Protein AF-A0A4Q4TTZ9-F1 (afdb_monomer_lite)

Foldseek 3Di:
DQCLVQAQPVLLVLLLVPDQLQQSQLLVVLLVVLSCCQPPNDPVSLCVLCVLQVNNVPDHSSVVSNLLNVLSNQVVVDDPPCPCGSSNVLSCQLQVHDPPDDDPDDPSNYPHNVSSVSSNSVCNNPPNVVCVVVVVVVCQCVVFPDDPPDGDDVVVVDDPVNVCVVVVPVNPPPDDPDDDDDDSNPRD

Sequence (188 aa):
MVLTVYIPKELADSGLQGMPKNCSKDFSAIIEYVGDVFLHGSRKQKVDLKRLFGLQGVRHGDDTAAAISAPIWAWQSIQLYSGNSTFYQMSDAIEGVSPNTTVAEFSKHGVGLKEALPNYAKWCTTSYLPSYAQYYQRQCELFFPRQGPYTYASYRGKTAAALNAHIKGWHLYDTKRLMWVNGEFDPW

Structure (mmCIF, N/CA/C/O backbone):
data_AF-A0A4Q4TTZ9-F1
#
_entry.id   AF-A0A4Q4TTZ9-F1
#
loop_
_atom_site.group_PDB
_atom_site.id
_atom_site.type_symbol
_atom_site.label_atom_id
_atom_site.label_alt_id
_atom_site.label_comp_id
_atom_site.label_asym_id
_atom_site.label_entity_id
_atom_site.label_seq_id
_atom_site.pdbx_PDB_ins_code
_atom_site.Cartn_x
_atom_site.Cartn_y
_atom_site.Cartn_z
_atom_site.occupancy
_atom_site.B_iso_or_equiv
_atom_site.auth_seq_id
_atom_site.auth_comp_id
_atom_site.auth_asym_id
_atom_site.auth_atom_id
_atom_site.pdbx_PDB_model_num
ATOM 1 N N . MET A 1 1 ? -5.108 -12.000 15.151 1.00 38.47 1 MET A N 1
ATOM 2 C CA . MET A 1 1 ? -4.262 -12.984 14.424 1.00 38.47 1 MET A CA 1
ATOM 3 C C . MET A 1 1 ? -4.261 -12.760 12.903 1.00 38.47 1 MET A C 1
ATOM 5 O O . MET A 1 1 ? -3.810 -13.625 12.168 1.00 38.47 1 MET A O 1
ATOM 9 N N . VAL A 1 2 ? -4.757 -11.611 12.421 1.00 41.72 2 VAL A N 1
ATOM 10 C CA . VAL A 1 2 ? -4.962 -11.345 10.986 1.00 41.72 2 VAL A CA 1
ATOM 11 C C . VAL A 1 2 ? -3.803 -10.541 10.379 1.00 41.72 2 VAL A C 1
ATOM 13 O O . VAL A 1 2 ? -3.385 -10.829 9.263 1.00 41.72 2 VAL A O 1
ATOM 16 N N . LEU A 1 3 ? -3.212 -9.614 11.148 1.00 43.09 3 LEU A N 1
ATOM 17 C CA . LEU A 1 3 ? -2.010 -8.867 10.749 1.00 43.09 3 LEU A CA 1
ATOM 18 C C . LEU A 1 3 ? -0.812 -9.779 10.429 1.00 43.09 3 LEU A C 1
ATOM 20 O O . LEU A 1 3 ? -0.110 -9.534 9.457 1.00 43.09 3 LEU A O 1
ATOM 24 N N . THR A 1 4 ? -0.636 -10.870 11.179 1.00 44.44 4 THR A N 1
ATOM 25 C CA . THR A 1 4 ? 0.495 -11.809 11.054 1.00 44.44 4 THR A CA 1
ATOM 26 C C . THR A 1 4 ? 0.543 -12.611 9.755 1.00 44.44 4 THR A C 1
ATOM 28 O O . THR A 1 4 ? 1.559 -13.243 9.498 1.00 44.44 4 THR A O 1
ATOM 31 N N . VAL A 1 5 ? -0.529 -12.640 8.954 1.00 49.53 5 VAL A N 1
ATOM 32 C CA . VAL A 1 5 ? -0.539 -13.409 7.693 1.00 49.53 5 VAL A CA 1
ATOM 33 C C . VAL A 1 5 ? 0.049 -12.600 6.529 1.00 49.53 5 VAL A C 1
ATOM 35 O O . VAL A 1 5 ? 0.507 -13.191 5.559 1.00 49.53 5 VAL A O 1
ATOM 38 N N . TYR A 1 6 ? 0.061 -11.263 6.621 1.00 51.78 6 TYR A N 1
ATOM 39 C CA . TYR A 1 6 ? 0.386 -10.389 5.483 1.00 51.78 6 TYR A CA 1
ATOM 40 C C . TYR A 1 6 ? 1.418 -9.295 5.788 1.00 51.78 6 TYR A C 1
ATOM 42 O O . TYR A 1 6 ? 1.951 -8.698 4.858 1.00 51.78 6 TYR A O 1
ATOM 50 N N . ILE A 1 7 ? 1.703 -9.013 7.064 1.00 56.44 7 ILE A N 1
ATOM 51 C CA . ILE A 1 7 ? 2.750 -8.076 7.488 1.00 56.44 7 ILE A CA 1
ATOM 52 C C . ILE A 1 7 ? 3.489 -8.696 8.682 1.00 56.44 7 ILE A C 1
ATOM 54 O O . ILE A 1 7 ? 2.821 -9.206 9.591 1.00 56.44 7 ILE A O 1
ATOM 58 N N . PRO A 1 8 ? 4.834 -8.633 8.748 1.00 56.31 8 PRO A N 1
ATOM 59 C CA . PRO A 1 8 ? 5.559 -9.041 9.944 1.00 56.31 8 PRO A CA 1
ATOM 60 C C . PRO A 1 8 ? 5.020 -8.277 11.155 1.00 56.31 8 PRO A C 1
ATOM 62 O O . PRO A 1 8 ? 4.951 -7.044 11.145 1.00 56.31 8 PRO A O 1
ATOM 65 N N . LYS A 1 9 ? 4.610 -9.012 12.193 1.00 56.31 9 LYS A N 1
ATOM 66 C CA . LYS A 1 9 ? 3.907 -8.465 13.365 1.00 56.31 9 LYS A CA 1
ATOM 67 C C . LYS A 1 9 ? 4.622 -7.245 13.955 1.00 56.31 9 LYS A C 1
ATOM 69 O O . LYS A 1 9 ? 3.996 -6.235 14.230 1.00 56.31 9 LYS A O 1
ATOM 74 N N . GLU A 1 10 ? 5.942 -7.316 14.056 1.00 49.81 10 GLU A N 1
ATOM 75 C CA . GLU A 1 10 ? 6.793 -6.286 14.662 1.00 49.81 10 GLU A CA 1
ATOM 76 C C . GLU A 1 10 ? 6.907 -5.006 13.813 1.00 49.81 10 GLU A C 1
ATOM 78 O O . GLU A 1 10 ? 6.941 -3.891 14.346 1.00 49.81 10 GLU A O 1
ATOM 83 N N . LEU A 1 11 ? 6.908 -5.142 12.482 1.00 54.16 11 LEU A N 1
ATOM 84 C CA . LEU A 1 11 ? 6.901 -4.011 11.545 1.00 54.16 11 LEU A CA 1
ATOM 85 C C . LEU A 1 11 ? 5.532 -3.333 11.480 1.00 54.16 11 LEU A C 1
ATOM 87 O O . LEU A 1 11 ? 5.462 -2.104 11.390 1.00 54.16 11 LEU A O 1
ATOM 91 N N . ALA A 1 12 ? 4.454 -4.113 11.577 1.00 65.69 12 ALA A N 1
ATOM 92 C CA . ALA A 1 12 ? 3.116 -3.565 11.735 1.00 65.69 12 ALA A CA 1
ATOM 93 C C . ALA A 1 12 ? 2.954 -2.852 13.085 1.00 65.69 12 ALA A C 1
ATOM 95 O O . ALA A 1 12 ? 2.421 -1.746 13.123 1.00 65.69 12 ALA A O 1
ATOM 96 N N . ASP A 1 13 ? 3.469 -3.430 14.173 1.00 70.06 13 ASP A N 1
ATOM 97 C CA . ASP A 1 13 ? 3.387 -2.857 15.518 1.00 70.06 13 ASP A CA 1
ATOM 98 C C . ASP A 1 13 ? 4.135 -1.517 15.604 1.00 70.06 13 ASP A C 1
ATOM 100 O O . ASP A 1 13 ? 3.621 -0.561 16.186 1.00 70.06 13 ASP A O 1
ATOM 104 N N . SER A 1 14 ? 5.304 -1.405 14.967 1.00 70.44 14 SER A N 1
ATOM 105 C CA . SER A 1 14 ? 6.072 -0.151 14.900 1.00 70.44 14 SER A CA 1
ATOM 106 C C . SER A 1 14 ? 5.329 0.938 14.119 1.00 70.44 14 SER A C 1
ATOM 108 O O . SER A 1 14 ? 5.218 2.076 14.581 1.00 70.44 14 SER A O 1
ATOM 110 N N . GLY A 1 15 ? 4.748 0.578 12.969 1.00 76.94 15 GLY A N 1
ATOM 111 C CA . GLY A 1 15 ? 3.907 1.484 12.190 1.00 76.94 15 GLY A CA 1
ATOM 112 C C . GLY A 1 15 ? 2.683 1.946 12.982 1.00 76.94 15 GLY A C 1
ATOM 113 O O . GLY A 1 15 ? 2.453 3.142 13.108 1.00 76.94 15 GLY A O 1
ATOM 114 N N . LEU A 1 16 ? 1.949 1.022 13.606 1.00 82.06 16 LEU A N 1
ATOM 115 C CA . LEU A 1 16 ? 0.773 1.326 14.427 1.00 82.06 16 LEU A CA 1
ATOM 116 C C . LEU A 1 16 ? 1.105 2.208 15.640 1.00 82.06 16 LEU A C 1
ATOM 118 O O . LEU A 1 16 ? 0.297 3.052 16.023 1.00 82.06 16 LEU A O 1
ATOM 122 N N . GLN A 1 17 ? 2.284 2.050 16.247 1.00 81.50 17 GLN A N 1
ATOM 123 C CA . GLN A 1 17 ? 2.736 2.910 17.346 1.00 81.50 17 GLN A CA 1
ATOM 124 C C . GLN A 1 17 ? 3.056 4.337 16.891 1.00 81.50 17 GLN A C 1
ATOM 126 O O . GLN A 1 17 ? 2.827 5.273 17.657 1.00 81.50 17 GLN A O 1
ATOM 131 N N . GLY A 1 18 ? 3.553 4.505 15.662 1.00 79.50 18 GLY A N 1
ATOM 132 C CA . GLY A 1 18 ? 3.832 5.813 15.064 1.00 79.50 18 GLY A CA 1
ATOM 133 C C . GLY A 1 18 ? 2.585 6.582 14.611 1.00 79.50 18 GLY A C 1
ATOM 134 O O . GLY A 1 18 ? 2.668 7.782 14.348 1.00 79.50 18 GLY A O 1
ATOM 135 N N . MET A 1 19 ? 1.429 5.918 14.520 1.00 85.12 19 MET A N 1
ATOM 136 C CA . MET A 1 19 ? 0.160 6.533 14.123 1.00 85.12 19 MET A CA 1
ATOM 137 C C . MET A 1 19 ? -0.518 7.252 15.301 1.00 85.12 19 MET A C 1
ATOM 139 O O . MET A 1 19 ? -0.426 6.804 16.451 1.00 85.12 19 MET A O 1
ATOM 143 N N . PRO A 1 20 ? -1.306 8.312 15.031 1.00 87.62 20 PRO A N 1
ATOM 144 C CA . PRO A 1 20 ? -2.287 8.812 15.989 1.00 87.62 20 PRO A CA 1
ATOM 145 C C . PRO A 1 20 ? -3.171 7.678 16.542 1.00 87.62 20 PRO A C 1
ATOM 147 O O . PRO A 1 20 ? -3.489 6.713 15.839 1.00 87.62 20 PRO A O 1
ATOM 150 N N . LYS A 1 21 ? -3.560 7.756 17.822 1.00 86.44 21 LYS A N 1
ATOM 151 C CA . LYS A 1 21 ? -4.266 6.650 18.507 1.00 86.44 21 LYS A CA 1
ATOM 152 C C . LYS A 1 21 ? -5.643 6.339 17.925 1.00 86.44 21 LYS A C 1
ATOM 154 O O . LYS A 1 21 ? -6.046 5.181 17.911 1.00 86.44 21 LYS A O 1
ATOM 159 N N . ASN A 1 22 ? -6.341 7.362 17.451 1.00 87.81 22 ASN A N 1
ATOM 160 C CA . ASN A 1 22 ? -7.604 7.218 16.738 1.00 87.81 22 ASN A CA 1
ATOM 161 C C . ASN A 1 22 ? -7.402 6.447 15.427 1.00 87.81 22 ASN A C 1
ATOM 163 O O . ASN A 1 22 ? -8.017 5.401 15.226 1.00 87.81 22 ASN A O 1
ATOM 167 N N . CYS A 1 23 ? -6.402 6.856 14.647 1.00 90.12 23 CYS A N 1
ATOM 168 C CA . CYS A 1 23 ? -6.150 6.249 13.353 1.00 90.12 23 CYS A CA 1
ATOM 169 C C . CYS A 1 23 ? -5.585 4.825 13.446 1.00 90.12 23 CYS A C 1
ATOM 171 O O . CYS A 1 23 ? -6.035 3.943 12.721 1.00 90.12 23 CYS A O 1
ATOM 173 N N . SER A 1 24 ? -4.640 4.550 14.352 1.00 89.38 24 SER A N 1
ATOM 174 C CA . SER A 1 24 ? -4.118 3.180 14.544 1.00 89.38 24 SER A CA 1
ATOM 175 C C . SER A 1 24 ? -5.220 2.191 14.909 1.00 89.38 24 SER A C 1
ATOM 177 O O . SER A 1 24 ? -5.184 1.040 14.467 1.00 89.38 24 SER A O 1
ATOM 179 N N . LYS A 1 25 ? -6.216 2.630 15.684 1.00 89.62 25 LYS A N 1
ATOM 180 C CA . LYS A 1 25 ? -7.366 1.805 16.049 1.00 89.62 25 LYS A CA 1
ATOM 181 C C . LYS A 1 25 ? -8.243 1.486 14.837 1.00 89.62 25 LYS A C 1
ATOM 183 O O . LYS A 1 25 ? -8.564 0.318 14.622 1.00 89.62 25 LYS A O 1
ATOM 188 N N . ASP A 1 26 ? -8.589 2.490 14.036 1.00 92.44 26 ASP A N 1
ATOM 189 C CA . ASP A 1 26 ? -9.416 2.298 12.841 1.00 92.44 26 ASP A CA 1
ATOM 190 C C . ASP A 1 26 ? -8.683 1.527 11.741 1.00 92.44 26 ASP A C 1
ATOM 192 O O . ASP A 1 26 ? -9.260 0.630 11.126 1.00 92.44 26 ASP A O 1
ATOM 196 N N . PHE A 1 27 ? -7.391 1.795 11.540 1.00 91.88 27 PHE A N 1
ATOM 197 C CA . PHE A 1 27 ? -6.566 1.048 10.597 1.00 91.88 27 PHE A CA 1
ATOM 198 C C . PHE A 1 27 ? -6.461 -0.428 10.988 1.00 91.88 27 PHE A C 1
ATOM 200 O O . PHE A 1 27 ? -6.670 -1.300 10.148 1.00 91.88 27 PHE A O 1
ATOM 207 N N . SER A 1 28 ? -6.225 -0.727 12.269 1.00 89.25 28 SER A N 1
ATOM 208 C CA . SER A 1 28 ? -6.215 -2.113 12.756 1.00 89.25 28 SER A CA 1
ATOM 209 C C . SER A 1 28 ? -7.552 -2.808 12.487 1.00 89.25 28 SER A C 1
ATOM 211 O O . SER A 1 28 ? -7.563 -3.919 11.962 1.00 89.25 28 SER A O 1
ATOM 213 N N . ALA A 1 29 ? -8.677 -2.134 12.751 1.00 91.56 29 ALA A N 1
ATOM 214 C CA . ALA A 1 29 ? -10.008 -2.675 12.477 1.00 91.56 29 ALA A CA 1
ATOM 215 C C . ALA A 1 29 ? -10.245 -2.934 10.977 1.00 91.56 29 ALA A C 1
ATOM 217 O O . ALA A 1 29 ? -10.858 -3.939 10.614 1.00 91.56 29 ALA A O 1
ATOM 218 N N . ILE A 1 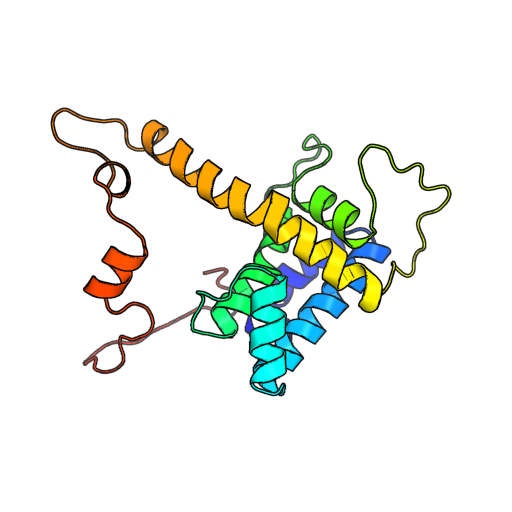30 ? -9.741 -2.061 10.094 1.00 93.44 30 ILE A N 1
ATOM 219 C CA . ILE A 1 30 ? -9.784 -2.266 8.639 1.00 93.44 30 ILE A CA 1
ATOM 220 C C . ILE A 1 30 ? -9.001 -3.523 8.252 1.00 93.44 30 ILE A C 1
ATOM 222 O O . ILE A 1 30 ? -9.534 -4.366 7.531 1.00 93.44 30 ILE A O 1
ATOM 226 N N . ILE A 1 31 ? -7.757 -3.668 8.715 1.00 90.44 31 ILE A N 1
ATOM 227 C CA . ILE A 1 31 ? -6.910 -4.814 8.351 1.00 90.44 31 ILE A CA 1
ATOM 228 C C . ILE A 1 31 ? -7.488 -6.126 8.893 1.00 90.44 31 ILE A C 1
ATOM 230 O O . ILE A 1 31 ? -7.503 -7.134 8.181 1.00 90.44 31 ILE A O 1
ATOM 234 N N . GLU A 1 32 ? -8.029 -6.114 10.112 1.00 88.94 32 GLU A N 1
ATOM 235 C CA . GLU A 1 32 ? -8.741 -7.261 10.678 1.00 88.94 32 GLU A CA 1
ATOM 236 C C . GLU A 1 32 ? -9.959 -7.649 9.834 1.00 88.94 32 GLU A C 1
ATOM 238 O O . GLU A 1 32 ? -10.106 -8.821 9.485 1.00 88.94 32 GLU A O 1
ATOM 243 N N . TYR A 1 33 ? -10.782 -6.676 9.432 1.00 92.69 33 TYR A N 1
ATOM 244 C CA . TYR A 1 33 ? -11.931 -6.915 8.558 1.00 92.69 33 TYR A CA 1
ATOM 245 C C . TYR A 1 33 ? -11.518 -7.478 7.191 1.00 92.69 33 TYR A C 1
ATOM 247 O O . TYR A 1 33 ? -12.112 -8.440 6.703 1.00 92.69 33 TYR A O 1
ATOM 255 N N . VAL A 1 34 ? -10.485 -6.904 6.569 1.00 91.75 34 VAL A N 1
ATOM 256 C CA . VAL A 1 34 ? -9.979 -7.338 5.259 1.00 91.75 34 VAL A CA 1
ATOM 257 C C . VAL A 1 34 ? -9.533 -8.793 5.307 1.00 91.75 34 VAL A C 1
ATOM 259 O O . VAL A 1 34 ? -9.926 -9.589 4.450 1.00 91.75 34 VAL A O 1
ATOM 262 N N . GLY A 1 35 ? -8.735 -9.165 6.307 1.00 88.00 35 GLY A N 1
ATOM 263 C CA . GLY A 1 35 ? -8.270 -10.539 6.399 1.00 88.00 35 GLY A CA 1
ATOM 264 C C . GLY A 1 35 ? -9.364 -11.521 6.820 1.00 88.00 35 GLY A C 1
ATOM 265 O O . GLY A 1 35 ? -9.392 -12.617 6.268 1.00 88.00 35 GLY A O 1
ATOM 266 N N . ASP A 1 36 ? -10.321 -11.139 7.674 1.00 90.06 36 ASP A N 1
ATOM 267 C CA . ASP A 1 36 ? -11.500 -11.973 7.962 1.00 90.06 36 ASP A CA 1
ATOM 268 C C . ASP A 1 36 ? -12.319 -12.254 6.689 1.00 90.06 36 ASP A C 1
ATOM 270 O O . ASP A 1 36 ? -12.641 -13.405 6.379 1.00 90.06 36 ASP A O 1
ATOM 274 N N . VAL A 1 37 ? -12.550 -11.233 5.854 1.00 93.25 37 VAL A N 1
ATOM 275 C CA . VAL A 1 37 ? -13.228 -11.401 4.559 1.00 93.25 37 VAL A CA 1
ATOM 276 C C . VAL A 1 37 ? -12.467 -12.361 3.642 1.00 93.25 37 VAL A C 1
ATOM 278 O O . VAL A 1 37 ? -13.096 -13.179 2.965 1.00 93.25 37 VAL A O 1
ATOM 281 N N . PHE A 1 38 ? -11.133 -12.304 3.593 1.00 89.06 38 PHE A N 1
ATOM 282 C CA . PHE A 1 38 ? -10.358 -13.189 2.720 1.00 89.06 38 PHE A CA 1
ATOM 283 C C . PHE A 1 38 ? -10.186 -14.612 3.264 1.00 89.06 38 PHE A C 1
ATOM 285 O O . PHE A 1 38 ? -10.187 -15.547 2.453 1.00 89.06 38 PHE A O 1
ATOM 292 N N . LEU A 1 39 ? -10.129 -14.794 4.585 1.00 87.50 39 LEU A N 1
ATOM 293 C CA . LEU A 1 39 ? -10.011 -16.101 5.238 1.00 87.50 39 LEU A CA 1
ATOM 294 C C . LEU A 1 39 ? -11.360 -16.826 5.347 1.00 87.50 39 LEU A C 1
ATOM 296 O O . LEU A 1 39 ? -11.450 -18.008 5.017 1.00 87.50 39 LEU A O 1
ATOM 300 N N . HIS A 1 40 ? -12.417 -16.119 5.747 1.00 90.44 40 HIS A N 1
ATOM 301 C CA . HIS A 1 40 ? -13.697 -16.714 6.152 1.00 90.44 40 HIS A CA 1
ATOM 302 C C . HIS A 1 40 ? -14.906 -16.186 5.368 1.00 90.44 40 HIS A C 1
ATOM 304 O O . HIS A 1 40 ? -15.952 -16.833 5.332 1.00 90.44 40 HIS A O 1
ATOM 310 N N . GLY A 1 41 ? -14.774 -15.043 4.692 1.00 91.38 41 GLY A N 1
ATOM 311 C CA . GLY A 1 41 ? -15.867 -14.424 3.948 1.00 91.38 41 GLY A CA 1
ATOM 312 C C . GLY A 1 41 ? -16.346 -15.211 2.721 1.00 91.38 41 GLY A C 1
ATOM 313 O O . GLY A 1 41 ? -15.628 -15.995 2.092 1.00 91.38 41 GLY A O 1
ATOM 314 N N . SER A 1 42 ? -17.586 -14.940 2.322 1.00 96.31 42 SER A N 1
ATOM 315 C CA . SER A 1 42 ? -18.193 -15.454 1.093 1.00 96.31 42 SER A CA 1
ATOM 316 C C . SER A 1 42 ? -17.513 -14.908 -0.169 1.00 96.31 42 SER A C 1
ATOM 318 O O . SER A 1 42 ? -16.894 -13.841 -0.176 1.00 96.31 42 SER A O 1
ATOM 320 N N . ARG A 1 43 ? -17.705 -15.593 -1.305 1.00 94.38 43 ARG A N 1
ATOM 321 C CA . ARG A 1 43 ? -17.212 -15.125 -2.615 1.00 94.38 43 ARG A CA 1
ATOM 322 C C . ARG A 1 43 ? -17.705 -13.714 -2.953 1.00 94.38 43 ARG A C 1
ATOM 324 O O . ARG A 1 43 ? -16.947 -12.933 -3.521 1.00 94.38 43 ARG A O 1
ATOM 331 N N . LYS A 1 44 ? -18.949 -13.386 -2.586 1.00 96.31 44 LYS A N 1
ATOM 332 C CA . LYS A 1 44 ? -19.523 -12.051 -2.783 1.00 96.31 44 LYS A CA 1
ATOM 333 C C . LYS A 1 44 ? -18.782 -11.000 -1.955 1.00 96.31 44 LYS A C 1
ATOM 335 O O . LYS A 1 44 ? -18.358 -10.006 -2.528 1.00 96.31 44 LYS A O 1
ATOM 340 N N . GLN A 1 45 ? -18.543 -11.255 -0.667 1.00 95.75 45 GLN A N 1
ATOM 341 C CA . GLN A 1 45 ? -17.791 -10.333 0.197 1.00 95.75 45 GLN A CA 1
ATOM 342 C C . GLN A 1 45 ? -16.377 -10.076 -0.337 1.00 95.75 45 GLN A C 1
ATOM 344 O O . GLN A 1 45 ? -15.963 -8.925 -0.425 1.00 95.75 45 GLN A O 1
ATOM 349 N N . LYS A 1 46 ? -15.667 -11.119 -0.793 1.00 94.69 46 LYS A N 1
ATOM 350 C CA . LYS A 1 46 ? -14.330 -10.970 -1.398 1.00 94.69 46 LYS A CA 1
ATOM 351 C C . LYS A 1 46 ? -14.359 -10.102 -2.662 1.00 94.69 46 LYS A C 1
ATOM 353 O O . LYS A 1 46 ? -13.486 -9.260 -2.851 1.00 94.69 46 LYS A O 1
ATOM 358 N N . VAL A 1 47 ? -15.353 -10.295 -3.534 1.00 95.56 47 VAL A N 1
ATOM 359 C CA . VAL A 1 47 ? -15.517 -9.499 -4.766 1.00 95.56 47 VAL A CA 1
ATOM 360 C C . VAL A 1 47 ? -15.888 -8.050 -4.456 1.00 95.56 47 VAL A C 1
ATOM 362 O O . VAL A 1 47 ? -15.342 -7.139 -5.075 1.00 95.56 47 VAL A O 1
ATOM 365 N N . ASP A 1 48 ? -16.800 -7.832 -3.514 1.00 96.31 48 ASP A N 1
ATOM 366 C CA . ASP A 1 48 ? -17.248 -6.494 -3.131 1.00 96.31 48 ASP A CA 1
ATOM 367 C C . ASP A 1 48 ? -16.109 -5.710 -2.464 1.00 96.31 48 ASP A C 1
ATOM 369 O O . ASP A 1 48 ? -15.886 -4.553 -2.816 1.00 96.31 48 ASP A O 1
ATOM 373 N N . LEU A 1 49 ? -15.304 -6.360 -1.617 1.00 95.88 49 LEU A N 1
ATOM 374 C CA . LEU A 1 49 ? -14.109 -5.759 -1.025 1.00 95.88 49 LEU A CA 1
ATOM 375 C C . LEU A 1 49 ? -13.059 -5.401 -2.088 1.00 95.88 49 LEU A C 1
ATOM 377 O O . LEU A 1 49 ? -12.567 -4.276 -2.115 1.00 95.88 49 LEU A O 1
ATOM 381 N N . LYS A 1 50 ? -12.766 -6.309 -3.031 1.00 94.44 50 LYS A N 1
ATOM 382 C CA . LYS A 1 50 ? -11.874 -6.004 -4.167 1.00 94.44 50 LYS A CA 1
ATOM 383 C C . LYS A 1 50 ? -12.376 -4.820 -4.986 1.00 94.44 50 LYS A C 1
ATOM 385 O O . LYS A 1 50 ? -11.585 -3.989 -5.417 1.00 94.44 50 LYS A O 1
ATOM 390 N N . ARG A 1 51 ? -13.687 -4.728 -5.206 1.00 95.69 51 ARG A N 1
ATOM 391 C CA . ARG A 1 51 ? -14.303 -3.615 -5.936 1.00 95.69 51 ARG A CA 1
ATOM 392 C C . ARG A 1 51 ? -14.157 -2.296 -5.191 1.00 95.69 51 ARG A C 1
ATOM 394 O O . ARG A 1 51 ? -13.846 -1.300 -5.832 1.00 95.69 51 ARG A O 1
ATOM 401 N N . LEU A 1 52 ? -14.348 -2.310 -3.874 1.00 96.06 52 LEU A N 1
ATOM 402 C CA . LEU A 1 52 ? -14.229 -1.131 -3.022 1.00 96.06 52 LEU A CA 1
ATOM 403 C C . LEU A 1 52 ? -12.838 -0.485 -3.132 1.00 96.06 52 LEU A C 1
ATOM 405 O O . LEU A 1 52 ? -12.739 0.733 -3.213 1.00 96.06 52 LEU A O 1
ATOM 409 N N . PHE A 1 53 ? -11.785 -1.300 -3.228 1.00 95.31 53 PHE A N 1
ATOM 410 C CA . PHE A 1 53 ? -10.399 -0.840 -3.369 1.00 95.31 53 PHE A CA 1
ATOM 411 C C . PHE A 1 53 ? -9.894 -0.752 -4.821 1.00 95.31 53 PHE A C 1
ATOM 413 O O . PHE A 1 53 ? -8.719 -0.473 -5.037 1.00 95.31 53 PHE A O 1
ATOM 420 N N . GLY A 1 54 ? -10.739 -0.988 -5.832 1.00 92.50 54 GLY A N 1
ATOM 421 C CA . GLY A 1 54 ? -10.315 -0.955 -7.242 1.00 92.50 54 GLY A CA 1
ATOM 422 C C . GLY A 1 54 ? -9.340 -2.076 -7.642 1.00 92.50 54 GLY A C 1
ATOM 423 O O . GLY A 1 54 ? -8.578 -1.933 -8.594 1.00 92.50 54 GLY A O 1
ATOM 424 N N . LEU A 1 55 ? -9.356 -3.197 -6.917 1.00 91.06 55 LEU A N 1
ATOM 425 C CA . LEU A 1 55 ? -8.444 -4.338 -7.060 1.00 91.06 55 LEU A CA 1
ATOM 426 C C . LEU A 1 55 ? -9.134 -5.565 -7.684 1.00 91.06 55 LEU A C 1
ATOM 428 O O . LEU A 1 55 ? -8.749 -6.706 -7.435 1.00 91.06 55 LEU A O 1
ATOM 432 N N . GLN A 1 56 ? -10.165 -5.371 -8.514 1.00 90.25 56 GLN A N 1
ATOM 433 C CA . GLN A 1 56 ? -10.921 -6.477 -9.130 1.00 90.25 56 GLN A CA 1
ATOM 434 C C . GLN A 1 56 ? -10.053 -7.355 -10.044 1.00 90.25 56 GLN A C 1
ATOM 436 O O . GLN A 1 56 ? -10.347 -8.536 -10.214 1.00 90.25 56 GLN A O 1
ATOM 441 N N . GLY A 1 57 ? -9.004 -6.775 -10.636 1.00 83.81 57 GLY A N 1
ATOM 442 C CA . GLY A 1 57 ? -8.050 -7.485 -11.491 1.00 83.81 57 GLY A CA 1
ATOM 443 C C . GLY A 1 57 ? -7.042 -8.344 -10.724 1.00 83.81 57 GLY A C 1
ATOM 444 O O . GLY A 1 57 ? -6.375 -9.180 -11.330 1.00 83.81 57 GLY A O 1
ATOM 445 N N . VAL A 1 58 ? -6.932 -8.171 -9.403 1.00 83.62 58 VAL A N 1
ATOM 446 C CA . VAL A 1 58 ? -6.039 -8.975 -8.567 1.00 83.62 58 VAL A CA 1
ATOM 447 C C . VAL A 1 58 ? -6.681 -10.338 -8.356 1.00 83.62 58 VAL A C 1
ATOM 449 O O . VAL A 1 58 ? -7.799 -10.439 -7.846 1.00 83.62 58 VAL A O 1
ATOM 452 N N . ARG A 1 59 ? -5.999 -11.411 -8.760 1.00 79.88 59 ARG A N 1
ATOM 453 C CA . ARG A 1 59 ? -6.569 -12.763 -8.733 1.00 79.88 59 ARG A CA 1
ATOM 454 C C . ARG A 1 59 ? -6.649 -13.313 -7.313 1.00 79.88 59 ARG A C 1
ATOM 456 O O . ARG A 1 59 ? -7.727 -13.742 -6.892 1.00 79.88 59 ARG A O 1
ATOM 463 N N . HIS A 1 60 ? -5.552 -13.258 -6.567 1.00 80.31 60 HIS A N 1
ATOM 464 C CA . HIS A 1 60 ? -5.475 -13.837 -5.232 1.00 80.31 60 HIS A CA 1
ATOM 465 C C . HIS A 1 60 ? -5.910 -12.837 -4.147 1.00 80.31 60 HIS A C 1
ATOM 467 O O . HIS A 1 60 ? -6.063 -11.639 -4.404 1.00 80.31 60 HIS A O 1
ATOM 473 N N . GLY A 1 61 ? -6.345 -13.349 -2.996 1.00 80.25 61 GLY A N 1
ATOM 474 C CA . GLY A 1 61 ? -6.909 -12.529 -1.913 1.00 80.25 61 GLY A CA 1
ATOM 475 C C . GLY A 1 61 ? -5.830 -11.924 -1.020 1.00 80.25 61 GLY A C 1
ATOM 476 O O . GLY A 1 61 ? -5.940 -10.772 -0.625 1.00 80.25 61 GLY A O 1
ATOM 477 N N . ASP A 1 62 ? -4.773 -12.689 -0.795 1.00 79.75 62 ASP A N 1
ATOM 478 C CA . ASP A 1 62 ? -3.516 -12.301 -0.159 1.00 79.75 62 ASP A CA 1
ATOM 479 C C . ASP A 1 62 ? -2.840 -11.116 -0.861 1.00 79.75 62 ASP A C 1
ATOM 481 O O . ASP A 1 62 ? -2.5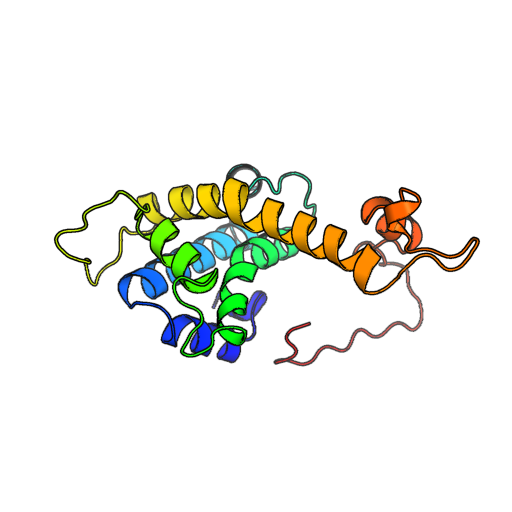47 -10.126 -0.203 1.00 79.75 62 ASP A O 1
ATOM 485 N N . ASP A 1 63 ? -2.727 -11.131 -2.194 1.00 81.12 63 ASP A N 1
ATOM 486 C CA . ASP A 1 63 ? -2.222 -9.989 -2.978 1.00 81.12 63 ASP A CA 1
ATOM 487 C C . ASP A 1 63 ? -3.063 -8.717 -2.736 1.00 81.12 63 ASP A C 1
ATOM 489 O O . ASP A 1 63 ? -2.559 -7.595 -2.699 1.00 81.12 63 ASP A O 1
ATOM 493 N N . THR A 1 64 ? -4.382 -8.886 -2.581 1.00 87.31 64 THR A N 1
ATOM 494 C CA . THR A 1 64 ? -5.292 -7.763 -2.313 1.00 87.31 64 THR A CA 1
ATOM 495 C C . THR A 1 64 ? -5.110 -7.256 -0.887 1.00 87.31 64 THR A C 1
ATOM 497 O O . THR A 1 64 ? -5.047 -6.049 -0.678 1.00 87.31 64 THR A O 1
ATOM 500 N N . ALA A 1 65 ? -5.013 -8.162 0.088 1.00 86.31 65 ALA A N 1
ATOM 501 C CA . ALA A 1 65 ? -4.777 -7.816 1.483 1.00 86.31 65 ALA A CA 1
ATOM 502 C C . ALA A 1 65 ? -3.439 -7.082 1.653 1.00 86.31 65 ALA A C 1
ATOM 504 O O . ALA A 1 65 ? -3.415 -6.028 2.282 1.00 86.31 65 ALA A O 1
ATOM 505 N N . ALA A 1 66 ? -2.375 -7.568 1.006 1.00 83.31 66 ALA A N 1
ATOM 506 C CA . ALA A 1 66 ? -1.060 -6.938 0.994 1.00 83.31 66 ALA A CA 1
ATOM 507 C C . ALA A 1 66 ? -1.097 -5.533 0.370 1.00 83.31 66 ALA A C 1
ATOM 509 O O . ALA A 1 66 ? -0.558 -4.586 0.939 1.00 83.31 66 ALA A O 1
ATOM 510 N N . ALA A 1 67 ? -1.784 -5.360 -0.765 1.00 86.06 67 ALA A N 1
ATOM 511 C CA . ALA A 1 67 ? -1.937 -4.049 -1.399 1.00 86.06 67 ALA A CA 1
ATOM 512 C C . ALA A 1 67 ? -2.721 -3.055 -0.523 1.00 86.06 67 ALA A C 1
ATOM 514 O O . ALA A 1 67 ? -2.379 -1.874 -0.476 1.00 86.06 67 ALA A O 1
ATOM 515 N N . ILE A 1 68 ? -3.756 -3.528 0.181 1.00 90.62 68 ILE A N 1
ATOM 516 C CA . ILE A 1 68 ? -4.533 -2.713 1.122 1.00 90.62 68 ILE A CA 1
ATOM 517 C C . ILE A 1 68 ? -3.695 -2.361 2.350 1.00 90.62 68 ILE A C 1
ATOM 519 O O . ILE A 1 68 ? -3.836 -1.270 2.876 1.00 90.62 68 ILE A O 1
ATOM 523 N N . SER A 1 69 ? -2.806 -3.236 2.810 1.00 87.88 69 SER A N 1
ATOM 524 C CA . SER A 1 69 ? -1.977 -2.951 3.977 1.00 87.88 69 SER A CA 1
ATOM 525 C C . SER A 1 69 ? -0.703 -2.163 3.658 1.00 87.88 69 SER A C 1
ATOM 527 O O . SER A 1 69 ? -0.115 -1.566 4.556 1.00 87.88 69 SER A O 1
ATOM 529 N N . ALA A 1 70 ? -0.287 -2.121 2.388 1.00 85.81 70 ALA A N 1
ATOM 530 C CA . ALA A 1 70 ? 0.962 -1.517 1.926 1.00 85.81 70 ALA A CA 1
ATOM 531 C C . ALA A 1 70 ? 1.225 -0.066 2.397 1.00 85.81 70 ALA A C 1
ATOM 533 O O . ALA A 1 70 ? 2.374 0.247 2.719 1.00 85.81 70 ALA A O 1
ATOM 534 N N . PRO A 1 71 ? 0.222 0.831 2.500 1.00 87.75 71 PRO A N 1
ATOM 535 C CA . PRO A 1 71 ? 0.446 2.200 2.964 1.00 87.75 71 PRO A CA 1
ATOM 536 C C . PRO A 1 71 ? 1.117 2.331 4.332 1.00 87.75 71 PRO A C 1
ATOM 538 O O . PRO A 1 71 ? 1.797 3.332 4.557 1.00 87.75 71 PRO A O 1
ATOM 541 N N . ILE A 1 72 ? 0.977 1.341 5.226 1.00 85.62 72 ILE A N 1
ATOM 542 C CA . ILE A 1 72 ? 1.603 1.418 6.549 1.00 85.62 72 ILE A CA 1
ATOM 543 C C . ILE A 1 72 ? 3.125 1.531 6.433 1.00 85.62 72 ILE A C 1
ATOM 545 O O . ILE A 1 72 ? 3.712 2.331 7.149 1.00 85.62 72 ILE A O 1
ATOM 549 N N . TRP A 1 73 ? 3.760 0.857 5.466 1.00 81.50 73 TRP A N 1
ATOM 550 C CA . TRP A 1 73 ? 5.217 0.859 5.263 1.00 81.50 73 TRP A CA 1
ATOM 551 C C . TRP A 1 73 ? 5.816 2.244 5.008 1.00 81.50 73 TRP A C 1
ATOM 553 O O . TRP A 1 73 ? 7.007 2.450 5.242 1.00 81.50 73 TRP A O 1
ATOM 563 N N . ALA A 1 74 ? 5.000 3.226 4.608 1.00 83.56 74 ALA A N 1
ATOM 564 C CA . ALA A 1 74 ? 5.436 4.614 4.503 1.00 83.56 74 ALA A CA 1
ATOM 565 C C . ALA A 1 74 ? 5.999 5.163 5.829 1.00 83.56 74 ALA A C 1
ATOM 567 O O . ALA A 1 74 ? 6.772 6.121 5.794 1.00 83.56 74 ALA A O 1
ATOM 568 N N . TRP A 1 75 ? 5.681 4.537 6.974 1.00 81.88 75 TRP A N 1
ATOM 569 C CA . TRP A 1 75 ? 6.258 4.870 8.278 1.0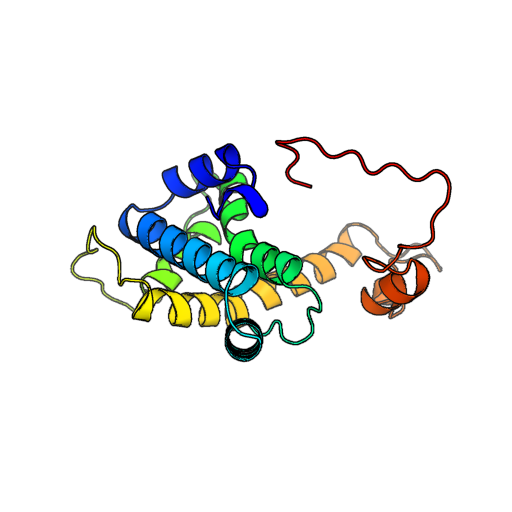0 81.88 75 TRP A CA 1
ATOM 570 C C . TRP A 1 75 ? 7.790 4.833 8.280 1.00 81.88 75 TRP A C 1
ATOM 572 O O . TRP A 1 75 ? 8.421 5.702 8.877 1.00 81.88 75 TRP A O 1
ATOM 582 N N . GLN A 1 76 ? 8.398 3.892 7.549 1.00 79.69 76 GLN A N 1
ATOM 583 C CA . GLN A 1 76 ? 9.856 3.741 7.477 1.00 79.69 76 GLN A CA 1
ATOM 584 C C . GLN A 1 76 ? 10.543 4.925 6.790 1.00 79.69 76 GLN A C 1
ATOM 586 O O . GLN A 1 76 ? 11.743 5.135 6.942 1.00 79.69 76 GLN A O 1
ATOM 591 N N . SER A 1 77 ? 9.785 5.689 6.004 1.00 79.06 77 SER A N 1
ATOM 592 C CA . SER A 1 77 ? 10.294 6.800 5.200 1.00 79.06 77 SER A CA 1
ATOM 593 C C . SER A 1 77 ? 10.021 8.170 5.830 1.00 79.06 77 SER A C 1
ATOM 595 O O . SER A 1 77 ? 10.315 9.191 5.208 1.00 79.06 77 SER A O 1
ATOM 597 N N . ILE A 1 78 ? 9.459 8.226 7.044 1.00 79.38 78 ILE A N 1
ATOM 598 C CA . ILE A 1 78 ? 9.175 9.492 7.730 1.00 79.38 78 ILE A CA 1
ATOM 599 C C . ILE A 1 78 ? 10.458 10.040 8.355 1.00 79.38 78 ILE A C 1
ATOM 601 O O . ILE A 1 78 ? 11.170 9.349 9.077 1.00 79.38 78 ILE A O 1
ATOM 605 N N . GLN A 1 79 ? 10.723 11.315 8.101 1.00 76.44 79 GLN A N 1
ATOM 606 C CA . GLN A 1 79 ? 11.773 12.106 8.729 1.00 76.44 79 GLN A CA 1
ATOM 607 C C . GLN A 1 79 ? 11.134 13.223 9.563 1.00 76.44 79 GLN A C 1
ATOM 609 O O . GLN A 1 79 ? 9.990 13.614 9.324 1.00 76.44 79 GLN A O 1
ATOM 614 N N . LEU A 1 80 ? 11.889 13.803 10.503 1.00 72.69 80 LEU A N 1
ATOM 615 C CA . LEU A 1 80 ? 11.414 14.896 11.374 1.00 72.69 80 LEU A CA 1
ATOM 616 C C . LEU A 1 80 ? 10.882 16.123 10.605 1.00 72.69 80 LEU A C 1
ATOM 618 O O . LEU A 1 80 ? 10.118 16.912 11.149 1.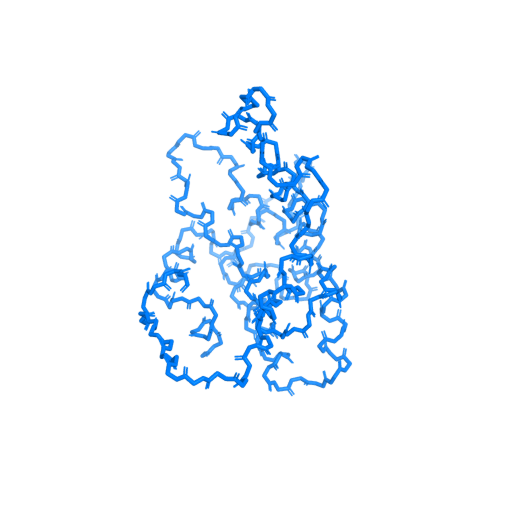00 72.69 80 LEU A O 1
ATOM 622 N N . TYR A 1 81 ? 11.280 16.282 9.343 1.00 75.94 81 TYR A N 1
ATOM 623 C CA . TYR A 1 81 ? 10.917 17.396 8.465 1.00 75.94 81 TYR A CA 1
ATOM 624 C C . TYR A 1 81 ? 9.973 16.994 7.316 1.00 75.94 81 TYR A C 1
ATOM 626 O O . TYR A 1 81 ? 9.732 17.795 6.417 1.00 75.94 81 TYR A O 1
ATOM 634 N N . SER A 1 82 ? 9.430 15.770 7.311 1.00 75.50 82 SER A N 1
ATOM 635 C CA . SER A 1 82 ? 8.594 15.268 6.207 1.00 75.50 82 SER A CA 1
ATOM 636 C C . SER A 1 82 ? 7.214 15.931 6.091 1.00 75.50 82 SER A C 1
ATOM 638 O O . SER A 1 82 ? 6.543 15.738 5.078 1.00 75.50 82 SER A O 1
ATOM 640 N N . GLY A 1 83 ? 6.772 16.698 7.094 1.00 82.69 83 GLY A N 1
ATOM 641 C CA . GLY A 1 83 ? 5.438 17.306 7.109 1.00 82.69 83 GLY A CA 1
ATOM 642 C C . GLY A 1 83 ? 4.320 16.256 7.027 1.00 82.69 83 GLY A C 1
ATOM 643 O O . GLY A 1 83 ? 4.432 15.180 7.617 1.00 82.69 83 GLY A O 1
ATOM 644 N N . ASN A 1 84 ? 3.249 16.550 6.278 1.00 83.38 84 ASN A N 1
ATOM 645 C CA . ASN A 1 84 ? 2.144 15.609 6.048 1.00 83.38 84 ASN A CA 1
ATOM 646 C C . ASN A 1 84 ? 2.527 14.540 5.002 1.00 83.38 84 ASN A C 1
ATOM 648 O O . ASN A 1 84 ? 2.126 14.609 3.836 1.00 83.38 84 ASN A O 1
ATOM 652 N N . SER A 1 85 ? 3.364 13.584 5.414 1.00 86.88 85 SER A N 1
ATOM 653 C CA . SER A 1 85 ? 3.809 12.447 4.597 1.00 86.88 85 SER A CA 1
ATOM 654 C C . SER A 1 85 ? 2.644 11.525 4.207 1.00 86.88 85 SER A C 1
ATOM 656 O O . SER A 1 85 ? 1.564 11.589 4.788 1.00 86.88 85 SER A O 1
ATOM 658 N N . THR A 1 86 ? 2.854 10.605 3.259 1.00 88.19 86 THR A N 1
ATOM 659 C CA . THR A 1 86 ? 1.832 9.617 2.846 1.00 88.19 86 THR A CA 1
ATOM 660 C C . THR A 1 86 ? 1.236 8.838 4.025 1.00 88.19 86 THR A C 1
ATOM 662 O O . THR A 1 86 ? 0.055 8.503 4.004 1.00 88.19 86 THR A O 1
ATOM 665 N N . PHE A 1 87 ? 2.024 8.596 5.073 1.00 87.25 87 PHE A N 1
ATOM 666 C CA . PHE A 1 87 ? 1.575 7.933 6.295 1.00 87.25 87 PHE A CA 1
ATOM 667 C C . PHE A 1 87 ? 0.565 8.769 7.103 1.00 87.25 87 PHE A C 1
ATOM 669 O O . PHE A 1 87 ? -0.433 8.243 7.598 1.00 87.25 87 PHE A O 1
ATOM 676 N N . TYR A 1 88 ? 0.780 10.082 7.198 1.00 87.81 88 TYR A N 1
ATOM 677 C CA . TYR A 1 88 ? -0.161 10.989 7.858 1.00 87.81 88 TYR A CA 1
ATOM 678 C C . TYR A 1 88 ? -1.367 11.308 6.968 1.00 87.81 88 TYR A C 1
ATOM 680 O O . TYR A 1 88 ? -2.485 11.319 7.466 1.00 87.81 88 TYR A O 1
ATOM 688 N N . GLN A 1 89 ? -1.191 11.394 5.646 1.00 90.75 89 GLN A N 1
ATOM 689 C CA . GLN A 1 89 ? -2.304 11.537 4.697 1.00 90.75 89 GLN A CA 1
ATOM 690 C C . GLN A 1 89 ? -3.251 10.334 4.721 1.00 90.75 89 GLN A C 1
ATOM 692 O O . GLN A 1 89 ? -4.462 10.500 4.591 1.00 90.75 89 GLN A O 1
ATOM 697 N N . MET A 1 90 ? -2.710 9.123 4.890 1.00 91.62 90 MET A N 1
ATOM 698 C CA . MET A 1 90 ? -3.515 7.929 5.150 1.00 91.62 90 MET A CA 1
ATOM 699 C C . MET A 1 90 ? -4.356 8.114 6.414 1.00 91.62 90 MET A C 1
ATOM 701 O O . MET A 1 90 ? -5.538 7.779 6.416 1.00 91.62 90 MET A O 1
ATOM 705 N N . SER A 1 91 ? -3.744 8.641 7.476 1.00 91.12 91 SER A N 1
ATOM 706 C CA . SER A 1 91 ? -4.423 8.837 8.753 1.00 91.12 91 SER A CA 1
ATOM 707 C C . SER A 1 91 ? -5.539 9.870 8.655 1.00 91.12 91 SER A C 1
ATOM 709 O O . SER A 1 91 ? -6.665 9.590 9.056 1.00 91.12 91 SER A O 1
ATOM 711 N N . ASP A 1 92 ? -5.257 11.015 8.035 1.00 91.19 92 ASP A N 1
ATOM 712 C CA . ASP A 1 92 ? -6.248 12.052 7.751 1.00 91.19 92 ASP A CA 1
ATOM 713 C C . ASP A 1 92 ? -7.415 11.475 6.944 1.00 91.19 92 ASP A C 1
ATOM 715 O O . ASP A 1 92 ? -8.577 11.676 7.291 1.00 91.19 92 ASP A O 1
ATOM 719 N N . ALA A 1 93 ? -7.112 10.695 5.903 1.00 92.69 93 ALA A N 1
ATOM 720 C CA . ALA A 1 93 ? -8.131 10.070 5.079 1.00 92.69 93 ALA A CA 1
ATOM 721 C C . ALA A 1 93 ? -9.021 9.119 5.880 1.00 92.69 93 ALA A C 1
ATOM 723 O O . ALA A 1 93 ? -10.236 9.241 5.784 1.00 92.69 93 ALA A O 1
ATOM 724 N N . ILE A 1 94 ? -8.446 8.207 6.672 1.00 93.44 94 ILE A N 1
ATOM 725 C CA . ILE A 1 94 ? -9.198 7.258 7.513 1.00 93.44 94 ILE A CA 1
ATOM 726 C C . ILE A 1 94 ? -10.185 8.001 8.418 1.00 93.44 94 ILE A C 1
ATOM 728 O O . ILE A 1 94 ? -11.363 7.649 8.469 1.00 93.44 94 ILE A O 1
ATOM 732 N N . GLU A 1 95 ? -9.725 9.080 9.044 1.00 91.12 95 GLU A N 1
ATOM 733 C CA . GLU A 1 95 ? -10.509 9.904 9.966 1.00 91.12 95 GLU A CA 1
ATOM 734 C C . GLU A 1 95 ? -11.480 10.869 9.252 1.00 91.12 95 GLU A C 1
ATOM 736 O O . GLU A 1 95 ? -12.196 11.627 9.904 1.00 91.12 95 GLU A O 1
ATOM 741 N N . GLY A 1 96 ? -11.533 10.863 7.914 1.00 86.94 96 GLY A N 1
ATOM 742 C CA . GLY A 1 96 ? -12.409 11.742 7.130 1.00 86.94 96 GLY A CA 1
ATOM 743 C C . GLY A 1 96 ? -11.961 13.209 7.101 1.00 86.94 96 GLY A C 1
ATOM 744 O O . GLY A 1 96 ? -12.751 14.103 6.785 1.00 86.94 96 GLY A O 1
ATOM 745 N N . VAL A 1 97 ? -10.696 13.474 7.421 1.00 83.50 97 VAL A N 1
ATOM 746 C CA . VAL A 1 97 ? -10.083 14.800 7.397 1.00 83.50 97 VAL A CA 1
ATOM 747 C C . VAL A 1 97 ? -9.608 15.124 5.980 1.00 83.50 97 VAL A C 1
ATOM 749 O O . VAL A 1 97 ? -9.007 14.313 5.278 1.00 83.50 97 VAL A O 1
ATOM 752 N N . SER A 1 98 ? -9.894 16.345 5.541 1.00 71.12 98 SER A N 1
ATOM 753 C CA . SER A 1 98 ? -9.439 16.914 4.275 1.00 71.12 98 SER A CA 1
ATOM 754 C C . SER A 1 98 ? -8.737 18.250 4.542 1.00 71.12 98 SER A C 1
ATOM 756 O O . SER A 1 98 ? -8.926 18.815 5.620 1.00 71.12 98 SER A O 1
ATOM 758 N N . PRO A 1 99 ? -7.978 18.812 3.582 1.00 66.00 99 PRO A N 1
ATOM 759 C CA . PRO A 1 99 ? -7.272 20.083 3.779 1.00 66.00 99 PRO A CA 1
ATOM 760 C C . PRO A 1 99 ? -8.164 21.256 4.224 1.00 66.00 99 PRO A C 1
ATOM 762 O O . PRO A 1 99 ? -7.670 22.198 4.831 1.00 66.00 99 PRO A O 1
ATOM 765 N N . ASN A 1 100 ? -9.473 21.188 3.949 1.00 63.91 100 ASN A N 1
ATOM 766 C CA . ASN A 1 100 ? -10.456 22.211 4.322 1.00 63.91 100 ASN A CA 1
ATOM 767 C C . ASN A 1 100 ? -11.313 21.814 5.537 1.00 63.91 100 ASN A C 1
ATOM 769 O O . ASN A 1 100 ? -12.281 22.504 5.857 1.00 63.91 100 ASN A O 1
ATOM 773 N N . THR A 1 101 ? -11.008 20.695 6.195 1.00 67.75 101 THR A N 1
ATOM 774 C CA . THR A 1 101 ? -11.744 20.240 7.374 1.00 67.75 101 THR A CA 1
ATOM 775 C C . THR A 1 101 ? -11.210 20.952 8.615 1.00 67.75 101 THR A C 1
ATOM 777 O O . THR A 1 101 ? -10.107 20.678 9.077 1.00 67.75 101 THR A O 1
ATOM 780 N N . THR A 1 102 ? -12.013 21.835 9.205 1.00 57.62 102 THR A N 1
ATOM 781 C CA . THR A 1 102 ? -11.796 22.334 10.567 1.00 57.62 102 THR A CA 1
ATOM 782 C C . THR A 1 102 ? -12.313 21.302 11.562 1.00 57.62 102 THR A C 1
ATOM 784 O O . THR A 1 102 ? -13.512 21.206 11.818 1.00 57.62 102 THR A O 1
ATOM 787 N N . VAL A 1 103 ? -11.409 20.494 12.114 1.00 60.25 103 VAL A N 1
ATOM 788 C CA . VAL A 1 103 ? -11.751 19.530 13.166 1.00 60.25 103 VAL A CA 1
ATOM 789 C C . VAL A 1 103 ? -11.662 20.243 14.517 1.00 60.25 103 VAL A C 1
ATOM 791 O O . VAL A 1 103 ? -10.592 20.715 14.892 1.00 60.25 103 VAL A O 1
ATOM 794 N N . ALA A 1 104 ? -12.785 20.358 15.232 1.00 51.31 104 ALA A N 1
ATOM 795 C CA . ALA A 1 104 ? -12.826 21.002 16.549 1.00 51.31 104 ALA A CA 1
ATOM 796 C C . ALA A 1 104 ? -12.183 20.134 17.648 1.00 51.31 104 ALA A C 1
ATOM 798 O O . ALA A 1 104 ? -11.545 20.672 18.547 1.00 51.31 104 ALA A O 1
ATOM 799 N N . GLU A 1 105 ? -12.298 18.804 17.547 1.00 55.22 105 GLU A N 1
ATOM 800 C CA . GLU A 1 105 ? -11.654 17.836 18.441 1.00 55.22 105 GLU A CA 1
ATOM 801 C C . GLU A 1 105 ? -11.370 16.518 17.708 1.00 55.22 105 GLU A C 1
ATOM 803 O O . GLU A 1 105 ? -12.243 15.959 17.042 1.00 55.22 105 GLU A O 1
ATOM 808 N N . PHE A 1 106 ? -10.157 15.985 17.866 1.00 63.06 106 PHE A N 1
ATOM 809 C CA . PHE A 1 106 ? -9.836 14.626 17.438 1.00 63.06 106 PHE A CA 1
ATOM 810 C C . PHE A 1 106 ? -10.377 13.636 18.477 1.00 63.06 106 PHE A C 1
ATOM 812 O O . PHE A 1 106 ? -9.882 13.561 19.604 1.00 63.06 106 PHE A O 1
ATOM 819 N N . SER A 1 107 ? -11.398 12.859 18.109 1.00 67.06 107 SER A N 1
ATOM 820 C CA . SER A 1 107 ? -11.892 11.764 18.948 1.00 67.06 107 SER A CA 1
ATOM 821 C C . SER A 1 107 ? -10.779 10.742 19.150 1.00 67.06 107 SER A C 1
ATOM 823 O O . SER A 1 107 ? -10.331 10.122 18.194 1.00 67.06 107 SER A O 1
ATOM 825 N N . LYS A 1 108 ? -10.393 10.466 20.401 1.00 68.19 108 LYS A N 1
ATOM 826 C CA . LYS A 1 108 ? -9.444 9.384 20.740 1.00 68.19 108 LYS A CA 1
ATOM 827 C C . LYS A 1 108 ? -9.897 7.988 20.282 1.00 68.19 108 LYS A C 1
ATOM 829 O O . LYS A 1 108 ? -9.130 7.033 20.380 1.00 68.19 108 LYS A O 1
ATOM 834 N N . HIS A 1 109 ? -11.159 7.845 19.874 1.00 74.94 109 HIS A N 1
ATOM 835 C CA . HIS A 1 109 ? -11.775 6.567 19.543 1.00 74.94 109 HIS A CA 1
ATOM 836 C C . HIS A 1 109 ? -11.768 6.226 18.053 1.00 74.94 109 HIS A C 1
ATOM 838 O O . HIS A 1 109 ? -12.115 5.083 17.755 1.00 74.94 109 HIS A O 1
ATOM 844 N N . GLY A 1 110 ? -11.361 7.156 17.181 1.00 83.31 110 GLY A N 1
ATOM 845 C CA . GLY A 1 110 ? -11.529 7.013 15.734 1.00 83.31 110 GLY A CA 1
ATOM 846 C C . GLY A 1 110 ? -12.957 7.315 15.281 1.00 83.31 110 GLY A C 1
ATOM 847 O O . GLY A 1 110 ? -13.831 7.643 16.096 1.00 83.31 110 GLY A O 1
ATOM 848 N N . VAL A 1 111 ? -13.184 7.183 13.979 1.00 89.81 111 VAL A N 1
ATOM 849 C CA . VAL A 1 111 ? -14.493 7.259 13.316 1.00 89.81 111 VAL A CA 1
ATOM 850 C C . VAL A 1 111 ? -15.176 5.887 13.222 1.00 89.81 111 VAL A C 1
ATOM 852 O O . VAL A 1 111 ? -16.388 5.808 13.014 1.00 89.81 111 VAL A O 1
ATOM 855 N N . GLY A 1 112 ? -14.426 4.800 13.432 1.00 91.31 112 GLY A N 1
ATOM 856 C CA . GLY A 1 112 ? -14.918 3.424 13.425 1.00 91.31 112 GLY A CA 1
ATOM 857 C C . GLY A 1 112 ? -15.004 2.809 12.027 1.00 91.31 112 GLY A C 1
ATOM 858 O O . GLY A 1 112 ? -15.171 3.502 11.026 1.00 91.31 112 GLY A O 1
ATOM 859 N N . LEU A 1 113 ? -14.961 1.470 11.954 1.00 92.69 113 LEU A N 1
ATOM 860 C CA . LEU A 1 113 ? -14.851 0.700 10.700 1.00 92.69 113 LEU A CA 1
ATOM 861 C C . LEU A 1 113 ? -15.860 1.108 9.611 1.00 92.69 113 LEU A C 1
ATOM 863 O O . LEU A 1 113 ? -15.511 1.133 8.433 1.00 92.69 113 LEU A O 1
ATOM 867 N N . LYS A 1 114 ? -17.105 1.419 9.995 1.00 94.44 114 LYS A N 1
ATOM 868 C CA . LYS A 1 114 ? -18.179 1.778 9.056 1.00 94.44 114 LYS A CA 1
ATOM 869 C C . LYS A 1 114 ? -17.843 3.028 8.236 1.00 94.44 114 LYS A C 1
ATOM 871 O O . LYS A 1 114 ? -18.144 3.051 7.047 1.00 94.44 114 LYS A O 1
ATOM 876 N N . GLU A 1 115 ? -17.222 4.022 8.863 1.00 93.12 115 GLU A N 1
ATOM 877 C CA . GLU A 1 115 ? -16.820 5.275 8.217 1.00 93.12 115 GLU A CA 1
ATOM 878 C C . GLU A 1 115 ? -15.370 5.194 7.713 1.00 93.12 115 GLU A C 1
ATOM 880 O O . GLU A 1 115 ? -15.067 5.599 6.592 1.00 93.12 115 GLU A O 1
ATOM 885 N N . ALA A 1 116 ? -14.481 4.571 8.492 1.00 94.50 116 ALA A N 1
ATOM 886 C CA . ALA A 1 116 ? -13.063 4.431 8.181 1.00 94.50 116 ALA A CA 1
ATOM 887 C C . ALA A 1 116 ? -12.810 3.641 6.887 1.00 94.50 116 ALA A C 1
ATOM 889 O O . ALA A 1 116 ? -12.002 4.053 6.056 1.00 94.50 116 ALA A O 1
ATOM 890 N N . LEU A 1 117 ? -13.504 2.515 6.680 1.00 95.88 117 LEU A N 1
ATOM 891 C CA . LEU A 1 117 ? -13.289 1.643 5.522 1.00 95.88 117 LEU A CA 1
ATOM 892 C C . LEU A 1 117 ? -13.567 2.336 4.171 1.00 95.88 117 LEU A C 1
ATOM 894 O O . LEU A 1 117 ? -12.686 2.295 3.308 1.00 95.88 117 LEU A O 1
ATOM 898 N N . PRO A 1 118 ? -14.739 2.964 3.933 1.00 96.25 118 PRO A N 1
ATOM 899 C CA . PRO A 1 118 ? -14.990 3.658 2.671 1.00 96.25 118 PRO A CA 1
ATOM 900 C C . PRO A 1 118 ? -14.094 4.888 2.487 1.00 96.25 118 PRO A C 1
ATOM 902 O O . PRO A 1 118 ? -13.654 5.144 1.364 1.00 96.25 118 PRO A O 1
ATOM 905 N N . ASN A 1 119 ? -13.776 5.616 3.561 1.00 95.25 119 ASN A N 1
ATOM 906 C CA . ASN A 1 119 ? -12.851 6.746 3.497 1.00 95.25 119 ASN A CA 1
ATOM 907 C C . ASN A 1 119 ? -11.449 6.305 3.061 1.00 95.25 119 ASN A C 1
ATOM 909 O O . ASN A 1 119 ? -10.864 6.868 2.131 1.00 95.25 119 ASN A O 1
ATOM 913 N N . TYR A 1 120 ? -10.945 5.243 3.686 1.00 95.62 120 TYR A N 1
ATOM 914 C CA . TYR A 1 120 ? -9.654 4.666 3.359 1.00 95.62 120 TYR A CA 1
ATOM 915 C C . TYR A 1 120 ? -9.613 4.135 1.927 1.00 95.62 120 TYR A C 1
ATOM 917 O O . TYR A 1 120 ? -8.705 4.469 1.170 1.00 95.62 120 TYR A O 1
ATOM 925 N N . ALA A 1 121 ? -10.631 3.380 1.512 1.00 95.94 121 ALA A N 1
ATOM 926 C CA . ALA A 1 121 ? -10.720 2.849 0.157 1.00 95.94 121 ALA A CA 1
ATOM 927 C C . ALA A 1 121 ? -10.751 3.952 -0.911 1.00 95.94 121 ALA A C 1
ATOM 929 O O . ALA A 1 121 ? -10.086 3.842 -1.947 1.00 95.94 121 ALA A O 1
ATOM 930 N N . LYS A 1 122 ? -11.472 5.049 -0.645 1.00 95.25 122 LYS A N 1
ATOM 931 C CA . LYS A 1 122 ? -11.465 6.237 -1.502 1.00 95.25 122 LYS A CA 1
ATOM 932 C C . LYS A 1 122 ? -10.049 6.792 -1.640 1.00 95.25 122 LYS A C 1
ATOM 934 O O . LYS A 1 122 ? -9.568 6.925 -2.758 1.00 95.25 122 LYS A O 1
ATOM 939 N N . TRP A 1 123 ? -9.347 7.042 -0.537 1.00 93.75 123 TRP A N 1
ATOM 940 C CA . TRP A 1 123 ? -7.968 7.536 -0.591 1.00 93.75 123 TRP A CA 1
ATOM 941 C C . TRP A 1 123 ? -7.004 6.556 -1.273 1.00 93.75 123 TRP A C 1
ATOM 943 O O . TRP A 1 123 ? -6.187 6.974 -2.098 1.00 93.75 123 TRP A O 1
ATOM 953 N N . CYS A 1 124 ? -7.130 5.252 -1.016 1.00 92.81 124 CYS A N 1
ATOM 954 C CA . CYS A 1 124 ? -6.332 4.228 -1.684 1.00 92.81 124 CYS A CA 1
ATOM 955 C C . CYS A 1 124 ? -6.484 4.302 -3.207 1.00 92.81 124 CYS A C 1
ATOM 957 O O . CYS A 1 124 ? -5.491 4.295 -3.933 1.00 92.81 124 CYS A O 1
ATOM 959 N N . THR A 1 125 ? -7.721 4.400 -3.691 1.00 92.38 125 THR A N 1
ATOM 960 C CA . THR A 1 125 ? -8.036 4.373 -5.126 1.00 92.38 125 THR A CA 1
ATOM 961 C C . THR A 1 125 ? -7.770 5.690 -5.839 1.00 92.38 125 THR A C 1
ATOM 963 O O . THR A 1 125 ? -7.392 5.668 -7.008 1.00 92.38 125 THR A O 1
ATOM 966 N N . THR A 1 126 ? -7.941 6.833 -5.172 1.00 90.25 126 THR A N 1
ATOM 967 C CA . THR A 1 126 ? -7.763 8.148 -5.807 1.00 90.25 126 THR A CA 1
ATOM 968 C C . THR A 1 126 ? -6.361 8.709 -5.641 1.00 90.25 126 THR A C 1
ATOM 970 O O . THR A 1 126 ? -5.888 9.428 -6.517 1.00 90.25 126 THR A O 1
ATOM 973 N N . SER A 1 127 ? -5.702 8.401 -4.524 1.00 88.31 127 SER A N 1
ATOM 974 C CA . SER A 1 127 ? -4.497 9.108 -4.091 1.00 88.31 127 SER A CA 1
ATOM 975 C C . SER A 1 127 ? -3.297 8.179 -3.975 1.00 88.31 127 SER A C 1
ATOM 977 O O . SER A 1 127 ? -2.249 8.498 -4.524 1.00 88.31 127 SER A O 1
ATOM 979 N N . TYR A 1 128 ? -3.421 7.022 -3.321 1.00 88.06 128 TYR A N 1
ATOM 980 C CA . TYR A 1 128 ? -2.274 6.139 -3.076 1.00 88.06 128 TYR A CA 1
ATOM 981 C C . TYR A 1 128 ? -1.887 5.300 -4.302 1.00 88.06 128 TYR A C 1
ATOM 983 O O . TYR A 1 128 ? -0.810 5.489 -4.860 1.00 88.06 128 TYR A O 1
ATOM 991 N N . LEU A 1 129 ? -2.767 4.407 -4.768 1.00 85.19 129 LEU A N 1
ATOM 992 C CA . LEU A 1 129 ? -2.444 3.441 -5.825 1.00 85.19 129 LEU A CA 1
ATOM 993 C C . LEU A 1 129 ? -2.044 4.113 -7.155 1.00 85.19 129 LEU A C 1
ATOM 995 O O . LEU A 1 129 ? -1.033 3.703 -7.736 1.00 85.19 129 LEU A O 1
ATOM 999 N N . PRO A 1 130 ? -2.749 5.159 -7.648 1.00 81.75 130 PRO A N 1
ATOM 1000 C CA . PRO A 1 130 ? -2.354 5.822 -8.888 1.00 81.75 130 PRO A CA 1
ATOM 1001 C C . PRO A 1 130 ? -1.037 6.589 -8.756 1.00 81.75 130 PRO A C 1
ATOM 1003 O O . PRO A 1 130 ? -0.196 6.503 -9.652 1.00 81.75 130 PRO A O 1
ATOM 1006 N N . SER A 1 131 ? -0.844 7.329 -7.655 1.00 73.50 131 SER A N 1
ATOM 1007 C CA . SER A 1 131 ? 0.377 8.120 -7.463 1.00 73.50 131 SER A CA 1
ATOM 1008 C C . SER A 1 131 ? 1.598 7.222 -7.318 1.00 73.50 131 SER A C 1
ATOM 1010 O O . SER A 1 131 ? 2.623 7.511 -7.926 1.00 73.50 131 SER A O 1
ATOM 1012 N N . TYR A 1 132 ? 1.467 6.097 -6.612 1.00 73.69 132 TYR A N 1
ATOM 1013 C CA . TYR A 1 132 ? 2.546 5.142 -6.405 1.00 73.69 132 TYR A CA 1
ATOM 1014 C C . TYR A 1 132 ? 3.014 4.538 -7.736 1.00 73.69 132 TYR A C 1
ATOM 1016 O O . TYR A 1 132 ? 4.176 4.684 -8.110 1.00 73.69 132 TYR A O 1
ATOM 1024 N N . ALA A 1 133 ? 2.107 3.956 -8.528 1.00 76.75 133 ALA A N 1
ATOM 1025 C CA . ALA A 1 133 ? 2.469 3.359 -9.816 1.00 76.75 133 ALA A CA 1
ATOM 1026 C C . ALA A 1 133 ? 3.056 4.387 -10.804 1.00 76.75 133 ALA A C 1
ATOM 1028 O O . ALA A 1 133 ? 4.057 4.117 -11.472 1.00 76.75 133 ALA A O 1
ATOM 1029 N N . GLN A 1 134 ? 2.466 5.585 -10.880 1.00 80.81 134 GLN A N 1
ATOM 1030 C CA . GLN A 1 134 ? 2.971 6.651 -11.748 1.00 80.81 134 GLN A CA 1
ATOM 1031 C C . GLN A 1 134 ? 4.327 7.184 -11.283 1.00 80.81 134 GLN A C 1
ATOM 1033 O O . GLN A 1 134 ? 5.177 7.477 -12.122 1.00 80.81 134 GLN A O 1
ATOM 1038 N N . TYR A 1 135 ? 4.539 7.307 -9.971 1.00 79.81 135 TYR A N 1
ATOM 1039 C CA . TYR A 1 135 ? 5.807 7.737 -9.396 1.00 79.81 135 TYR A CA 1
ATOM 1040 C C . TYR A 1 135 ? 6.934 6.797 -9.826 1.00 79.81 135 TYR A C 1
ATOM 1042 O O . TYR A 1 135 ? 7.881 7.254 -10.465 1.00 79.81 135 TYR A O 1
ATOM 1050 N N . TYR A 1 136 ? 6.797 5.487 -9.592 1.00 83.06 136 TYR A N 1
ATOM 1051 C CA . TYR A 1 136 ? 7.826 4.518 -9.990 1.00 83.06 136 TYR A CA 1
ATOM 1052 C C . TYR A 1 136 ? 8.040 4.478 -11.501 1.00 83.06 136 TYR A C 1
ATOM 1054 O O . TYR A 1 136 ? 9.183 4.430 -11.953 1.00 83.06 136 TYR A O 1
ATOM 1062 N N . GLN A 1 137 ? 6.971 4.587 -12.294 1.00 87.25 137 GLN A N 1
ATOM 1063 C CA . GLN A 1 137 ? 7.100 4.651 -13.748 1.00 87.25 137 GLN A CA 1
ATOM 1064 C C . GLN A 1 137 ? 7.910 5.876 -14.208 1.00 87.25 137 GLN A C 1
ATOM 1066 O O . GLN A 1 137 ? 8.697 5.764 -15.146 1.00 87.25 137 GLN A O 1
ATOM 1071 N N . ARG A 1 138 ? 7.760 7.034 -13.550 1.00 86.94 138 ARG A N 1
ATOM 1072 C CA . ARG A 1 138 ? 8.549 8.245 -13.849 1.00 86.94 138 ARG A CA 1
ATOM 1073 C C . ARG A 1 138 ? 10.010 8.114 -13.413 1.00 86.94 138 ARG A C 1
ATOM 1075 O O . ARG A 1 138 ? 10.885 8.663 -14.073 1.00 86.94 138 ARG A O 1
ATOM 1082 N N . GLN A 1 139 ? 10.287 7.383 -12.333 1.00 88.94 139 GLN A N 1
ATOM 1083 C CA . GLN A 1 139 ? 11.660 7.140 -11.874 1.00 88.94 139 GLN A CA 1
ATOM 1084 C C . GLN A 1 139 ? 12.466 6.270 -12.850 1.00 88.94 139 GLN A C 1
ATOM 1086 O O . GLN A 1 139 ? 13.687 6.406 -12.918 1.00 88.94 139 GLN A O 1
ATOM 1091 N N . CYS A 1 140 ? 11.810 5.403 -13.633 1.00 90.75 140 CYS A N 1
ATOM 1092 C CA . CYS A 1 140 ? 12.500 4.503 -14.560 1.00 90.75 140 CYS A CA 1
ATOM 1093 C C . CYS A 1 140 ? 13.426 5.236 -15.539 1.00 90.75 140 CYS A C 1
ATOM 1095 O O . CYS A 1 140 ? 14.525 4.757 -15.794 1.00 90.75 140 CYS A O 1
ATOM 1097 N N . GLU A 1 141 ? 13.019 6.392 -16.064 1.00 89.94 141 GLU A N 1
ATOM 1098 C CA . GLU A 1 141 ? 13.843 7.150 -17.013 1.00 89.94 141 GLU A CA 1
ATOM 1099 C C . GLU A 1 141 ? 15.045 7.833 -16.352 1.00 89.94 141 GLU A C 1
ATOM 1101 O O . GLU A 1 141 ? 16.089 7.973 -16.986 1.00 89.94 141 GLU A O 1
ATOM 1106 N N . LEU A 1 142 ? 14.928 8.191 -15.070 1.00 89.50 142 LEU A N 1
ATOM 1107 C CA . LEU A 1 142 ? 16.022 8.777 -14.296 1.00 89.50 142 LEU A CA 1
ATOM 1108 C C . LEU A 1 142 ? 17.085 7.730 -13.941 1.00 89.50 142 LEU A C 1
ATOM 1110 O O . LEU A 1 142 ? 18.275 7.993 -14.090 1.00 89.50 142 LEU A O 1
ATOM 1114 N N . PHE A 1 143 ? 16.669 6.542 -13.490 1.00 90.19 143 PHE A N 1
ATOM 1115 C CA . PHE A 1 143 ? 17.598 5.472 -13.099 1.00 90.19 143 PHE A CA 1
ATOM 1116 C C . PHE A 1 143 ? 18.150 4.684 -14.286 1.00 90.19 143 PHE A C 1
ATOM 1118 O O . PHE A 1 143 ? 19.296 4.237 -14.254 1.00 90.19 143 PHE A O 1
ATOM 1125 N N . PHE A 1 144 ? 17.348 4.514 -15.337 1.00 92.06 144 PHE A N 1
ATOM 1126 C CA . PHE A 1 144 ? 17.701 3.742 -16.526 1.00 92.06 144 PHE A CA 1
ATOM 1127 C C . PHE A 1 144 ? 17.596 4.618 -17.780 1.00 92.06 144 PHE A C 1
ATOM 1129 O O . PHE A 1 144 ? 16.763 4.350 -18.658 1.00 92.06 144 PHE A O 1
ATOM 1136 N N . PRO A 1 145 ? 18.429 5.672 -17.887 1.00 89.94 145 PRO A N 1
ATOM 1137 C CA . PRO A 1 145 ? 18.407 6.557 -19.037 1.00 89.94 145 PRO A CA 1
ATOM 1138 C C . PRO A 1 145 ? 18.732 5.778 -20.310 1.00 89.94 145 PRO A C 1
ATOM 1140 O O . PRO A 1 145 ? 19.472 4.788 -20.308 1.00 89.94 145 PRO A O 1
ATOM 1143 N N . ARG A 1 146 ? 18.169 6.232 -21.427 1.00 90.62 146 ARG A N 1
ATOM 1144 C CA . ARG A 1 146 ? 18.385 5.589 -22.720 1.00 90.62 146 ARG A CA 1
ATOM 1145 C C . ARG A 1 146 ? 19.859 5.680 -23.123 1.00 90.62 146 ARG A C 1
ATOM 1147 O O . ARG A 1 146 ? 20.420 6.768 -23.196 1.00 90.62 146 ARG A O 1
ATOM 1154 N N . GLN A 1 147 ? 20.451 4.540 -23.471 1.00 92.38 147 GLN A N 1
ATOM 1155 C CA . GLN A 1 147 ? 21.808 4.451 -24.012 1.00 92.38 147 GLN A CA 1
ATOM 1156 C C . GLN A 1 147 ? 21.746 3.828 -25.407 1.00 92.38 147 GLN A C 1
ATOM 1158 O O . GLN A 1 147 ? 21.667 2.608 -25.565 1.00 92.38 147 GLN A O 1
ATOM 1163 N N . GLY A 1 148 ? 21.701 4.680 -26.437 1.00 90.12 148 GLY A N 1
ATOM 1164 C CA . GLY A 1 148 ? 21.517 4.250 -27.825 1.00 90.12 148 GLY A CA 1
ATOM 1165 C C . GLY A 1 148 ? 20.220 3.438 -28.006 1.00 90.12 148 GLY A C 1
ATOM 1166 O O . GLY A 1 148 ? 19.126 3.997 -27.832 1.00 90.12 148 GLY A O 1
ATOM 1167 N N . PRO A 1 149 ? 20.294 2.138 -28.363 1.00 90.62 149 PRO A N 1
ATOM 1168 C CA . PRO A 1 149 ? 19.113 1.287 -28.479 1.00 90.62 149 PRO A CA 1
ATOM 1169 C C . PRO A 1 149 ? 18.594 0.774 -27.126 1.00 90.62 149 PRO A C 1
ATOM 1171 O O . PRO A 1 149 ? 17.452 0.320 -27.061 1.00 90.62 149 PRO A O 1
ATOM 1174 N N . TYR A 1 150 ? 19.386 0.811 -26.051 1.00 91.25 150 TYR A N 1
ATOM 1175 C CA . TYR A 1 150 ? 19.037 0.220 -24.756 1.00 91.25 150 TYR A CA 1
ATOM 1176 C C . TYR A 1 150 ? 18.197 1.176 -23.897 1.00 91.25 150 TYR A C 1
ATOM 1178 O O . TYR A 1 150 ? 18.486 2.368 -23.811 1.00 91.25 150 TYR A O 1
ATOM 1186 N N . THR A 1 151 ? 17.134 0.657 -23.278 1.00 92.31 151 THR A N 1
ATOM 1187 C CA . THR A 1 151 ? 16.215 1.394 -22.391 1.00 92.31 151 THR A CA 1
ATOM 1188 C C . THR A 1 151 ? 15.421 0.406 -21.525 1.00 92.31 151 THR A C 1
ATOM 1190 O O . THR A 1 151 ? 15.449 -0.802 -21.788 1.00 92.31 151 THR A O 1
ATOM 1193 N N . TYR A 1 152 ? 14.718 0.901 -20.506 1.00 91.31 152 TYR A N 1
ATOM 1194 C CA . TYR A 1 152 ? 13.912 0.094 -19.593 1.00 91.31 152 TYR A CA 1
ATOM 1195 C C . TYR A 1 152 ? 12.697 -0.546 -20.288 1.00 91.31 152 TYR A C 1
ATOM 1197 O O . TYR A 1 152 ? 12.160 -0.051 -21.280 1.00 91.31 152 TYR A O 1
ATOM 1205 N N . ALA A 1 153 ? 12.253 -1.693 -19.769 1.00 90.00 153 ALA A N 1
ATOM 1206 C CA . ALA A 1 153 ? 11.286 -2.551 -20.452 1.00 90.00 153 ALA A CA 1
ATOM 1207 C C . ALA A 1 153 ? 9.902 -1.900 -20.636 1.00 90.00 153 ALA A C 1
ATOM 1209 O O . ALA A 1 153 ? 9.287 -2.076 -21.692 1.00 90.00 153 ALA A O 1
ATOM 1210 N N . SER A 1 154 ? 9.423 -1.127 -19.652 1.00 90.62 154 SER A N 1
ATOM 1211 C CA . SER A 1 154 ? 8.112 -0.470 -19.743 1.00 90.62 154 SER A CA 1
ATOM 1212 C C . SER A 1 154 ? 8.064 0.641 -20.796 1.00 90.62 154 SER A C 1
ATOM 1214 O O . SER A 1 154 ? 7.013 0.831 -21.401 1.00 90.62 154 SER A O 1
ATOM 1216 N N . TYR A 1 155 ? 9.198 1.270 -21.146 1.00 89.88 155 TYR A N 1
ATOM 1217 C CA . TYR A 1 155 ? 9.286 2.180 -22.300 1.00 89.88 155 TYR A CA 1
ATOM 1218 C C . TYR A 1 155 ? 8.953 1.472 -23.620 1.00 89.88 155 TYR A C 1
ATOM 1220 O O . TYR A 1 155 ? 8.364 2.048 -24.528 1.00 89.88 155 TYR A O 1
ATOM 1228 N N . ARG A 1 156 ? 9.299 0.183 -23.725 1.00 90.25 156 ARG A N 1
ATOM 1229 C CA . ARG A 1 156 ? 9.007 -0.663 -24.893 1.00 90.25 156 ARG A CA 1
ATOM 1230 C C . ARG A 1 156 ? 7.637 -1.348 -24.806 1.00 90.25 156 ARG A C 1
ATOM 1232 O O . ARG A 1 156 ? 7.408 -2.343 -25.491 1.00 90.25 156 ARG A O 1
ATOM 1239 N N . GLY A 1 157 ? 6.751 -0.877 -23.928 1.00 90.62 157 GLY A N 1
ATOM 1240 C CA . GLY A 1 157 ? 5.406 -1.425 -23.751 1.00 90.62 157 GLY A CA 1
ATOM 1241 C C . GLY A 1 157 ? 5.350 -2.772 -23.025 1.00 90.62 157 GLY A C 1
ATOM 1242 O O . GLY A 1 157 ? 4.306 -3.424 -23.038 1.00 90.62 157 GLY A O 1
ATOM 1243 N N . LYS A 1 158 ? 6.438 -3.229 -22.385 1.00 90.94 158 LYS A N 1
ATOM 1244 C CA . LYS A 1 158 ? 6.363 -4.408 -21.510 1.00 90.94 158 LYS A CA 1
ATOM 1245 C C . LYS A 1 158 ? 5.592 -4.050 -20.242 1.00 90.94 158 LYS A C 1
ATOM 1247 O O . LYS A 1 158 ? 5.871 -3.045 -19.598 1.00 90.94 158 LYS A O 1
ATOM 1252 N N . THR A 1 159 ? 4.639 -4.898 -19.877 1.00 89.38 159 THR A N 1
ATOM 1253 C CA . THR A 1 159 ? 3.791 -4.727 -18.693 1.00 89.38 159 THR A CA 1
ATOM 1254 C C . THR A 1 159 ? 4.070 -5.826 -17.670 1.00 89.38 159 THR A C 1
ATOM 1256 O O . THR A 1 159 ? 4.598 -6.886 -18.017 1.00 89.38 159 THR A O 1
ATOM 1259 N N . ALA A 1 160 ? 3.653 -5.615 -16.418 1.00 84.25 160 ALA A N 1
ATOM 1260 C CA . ALA A 1 160 ? 3.677 -6.667 -15.400 1.00 84.25 160 ALA A CA 1
ATOM 1261 C C . ALA A 1 160 ? 2.897 -7.916 -15.853 1.00 84.25 160 ALA A C 1
ATOM 1263 O O . ALA A 1 160 ? 3.334 -9.038 -15.619 1.00 84.25 160 ALA A O 1
ATOM 1264 N N . ALA A 1 161 ? 1.795 -7.738 -16.592 1.00 86.94 161 ALA A N 1
ATOM 1265 C CA . ALA A 1 161 ? 1.039 -8.846 -17.172 1.00 86.94 161 ALA A CA 1
ATOM 1266 C C . ALA A 1 161 ? 1.862 -9.654 -18.193 1.00 86.94 161 ALA A C 1
ATOM 1268 O O . ALA A 1 161 ? 1.813 -10.881 -18.176 1.00 86.94 161 ALA A O 1
ATOM 1269 N N . ALA A 1 162 ? 2.653 -8.991 -19.046 1.00 89.38 162 ALA A N 1
ATOM 1270 C CA . ALA A 1 162 ? 3.531 -9.672 -19.999 1.00 89.38 162 ALA A CA 1
ATOM 1271 C C . ALA A 1 162 ? 4.635 -10.474 -19.292 1.00 89.38 162 ALA A C 1
ATOM 1273 O O . ALA A 1 162 ? 4.948 -11.588 -19.712 1.00 89.38 162 ALA A O 1
ATOM 1274 N N . LEU A 1 163 ? 5.198 -9.928 -18.207 1.00 87.94 163 LEU A N 1
ATOM 1275 C CA . LEU A 1 163 ? 6.157 -10.649 -17.372 1.00 87.94 163 LEU A CA 1
ATOM 1276 C C . LEU A 1 163 ? 5.491 -11.862 -16.713 1.00 87.94 163 LEU A C 1
ATOM 1278 O O . LEU A 1 163 ? 5.963 -12.978 -16.900 1.00 87.94 163 LEU A O 1
ATOM 1282 N N . ASN A 1 164 ? 4.357 -11.669 -16.035 1.00 87.75 164 ASN A N 1
ATOM 1283 C CA . ASN A 1 164 ? 3.610 -12.737 -15.364 1.00 87.75 164 ASN A CA 1
ATOM 1284 C C . ASN A 1 164 ? 3.174 -13.849 -16.326 1.00 87.75 164 ASN A C 1
ATOM 1286 O O . ASN A 1 164 ? 3.181 -15.015 -15.946 1.00 87.75 164 ASN A O 1
ATOM 1290 N N . ALA A 1 165 ? 2.848 -13.525 -17.580 1.00 89.81 165 ALA A N 1
ATOM 1291 C CA . ALA A 1 165 ? 2.572 -14.527 -18.608 1.00 89.81 165 ALA A CA 1
ATOM 1292 C C . ALA A 1 165 ? 3.817 -15.361 -18.966 1.00 89.81 165 ALA A C 1
ATOM 1294 O O . ALA A 1 165 ? 3.702 -16.560 -19.208 1.00 89.81 165 ALA A O 1
ATOM 1295 N N . HIS A 1 166 ? 5.004 -14.748 -18.978 1.00 89.94 166 HIS A N 1
ATOM 1296 C CA . HIS A 1 166 ? 6.263 -15.427 -19.286 1.00 89.94 166 HIS A CA 1
ATOM 1297 C C . HIS A 1 166 ? 6.766 -16.297 -18.125 1.00 89.94 166 HIS A C 1
ATOM 1299 O O . HIS A 1 166 ? 7.086 -17.466 -18.327 1.00 89.94 166 HIS A O 1
ATOM 1305 N N . ILE A 1 167 ? 6.803 -15.745 -16.908 1.00 89.06 167 ILE A N 1
ATOM 1306 C CA . ILE A 1 167 ? 7.327 -16.434 -15.714 1.00 89.06 167 ILE A CA 1
ATOM 1307 C C . ILE A 1 167 ? 6.264 -17.250 -14.969 1.00 89.06 167 ILE A C 1
ATOM 1309 O O . ILE A 1 167 ? 6.557 -17.856 -13.944 1.00 89.06 167 ILE A O 1
ATOM 1313 N N . LYS A 1 168 ? 5.019 -17.248 -15.459 1.00 89.06 168 LYS A N 1
ATOM 1314 C CA . LYS A 1 168 ? 3.817 -17.816 -14.822 1.00 89.06 168 LYS A CA 1
ATOM 1315 C C . LYS A 1 168 ? 3.401 -17.135 -13.509 1.00 89.06 168 LYS A C 1
ATOM 1317 O O . LYS A 1 168 ? 2.324 -17.438 -13.005 1.00 89.06 168 LYS A O 1
ATOM 1322 N N . GLY A 1 169 ? 4.189 -16.198 -12.979 1.00 84.56 169 GLY A N 1
ATOM 1323 C CA . GLY A 1 169 ? 3.899 -15.471 -11.740 1.00 84.56 169 GLY A CA 1
ATOM 1324 C C . GLY A 1 169 ? 3.608 -16.437 -10.589 1.00 84.56 169 GLY A C 1
ATOM 1325 O O . GLY A 1 169 ? 4.262 -17.470 -10.458 1.00 84.56 169 GLY A O 1
ATOM 1326 N N . TRP A 1 170 ? 2.548 -16.164 -9.830 1.00 80.06 170 TRP A N 1
ATOM 1327 C CA . TRP A 1 170 ? 2.044 -17.050 -8.773 1.00 80.06 170 TRP A CA 1
ATOM 1328 C C . TRP A 1 170 ? 1.461 -18.389 -9.272 1.00 80.06 170 TRP A C 1
ATOM 1330 O O . TRP A 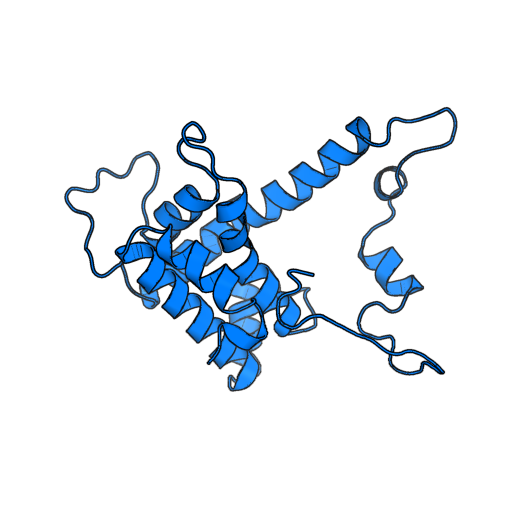1 170 ? 0.991 -19.195 -8.471 1.00 80.06 170 TRP A O 1
ATOM 1340 N N . HIS A 1 171 ? 1.470 -18.655 -10.584 1.00 83.88 171 HIS A N 1
ATOM 1341 C CA . HIS A 1 171 ? 0.981 -19.897 -11.198 1.00 83.88 171 HIS A CA 1
ATOM 1342 C C . HIS A 1 171 ? 2.081 -20.908 -11.540 1.00 83.88 171 HIS A C 1
ATOM 1344 O O . HIS A 1 171 ? 1.880 -21.826 -12.340 1.00 83.88 171 HIS A O 1
ATOM 1350 N N . LEU A 1 172 ? 3.258 -20.747 -10.945 1.00 84.50 172 LEU A N 1
ATOM 1351 C CA . LEU A 1 172 ? 4.405 -21.619 -11.149 1.00 84.50 172 LEU A CA 1
ATOM 1352 C C . LEU A 1 172 ? 4.327 -22.872 -10.242 1.00 84.50 172 LEU A C 1
ATOM 1354 O O . LEU A 1 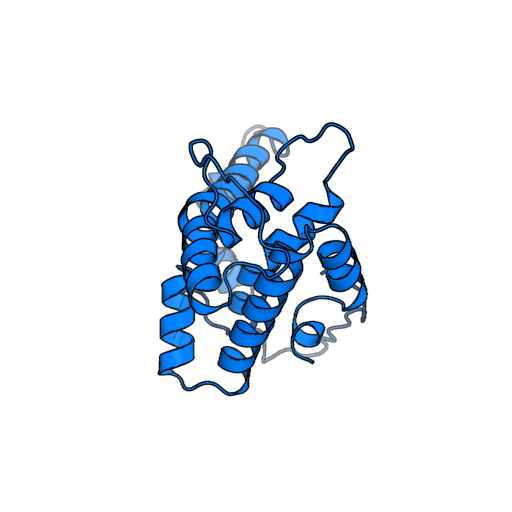172 ? 5.121 -23.045 -9.325 1.00 84.50 172 LEU A O 1
ATOM 1358 N N . TYR A 1 173 ? 3.340 -23.741 -10.487 1.00 83.62 173 TYR A N 1
ATOM 1359 C CA . TYR A 1 173 ? 3.060 -24.916 -9.638 1.00 83.62 173 TYR A CA 1
ATOM 1360 C C . TYR A 1 173 ? 3.847 -26.174 -10.028 1.00 83.62 173 TYR A C 1
ATOM 1362 O O . TYR A 1 173 ? 4.282 -26.931 -9.165 1.00 83.62 173 TYR A O 1
ATOM 1370 N N . ASP A 1 174 ? 4.036 -26.405 -11.328 1.00 86.44 174 ASP A N 1
ATOM 1371 C CA . ASP A 1 174 ? 4.751 -27.575 -11.849 1.00 86.44 174 ASP A CA 1
ATOM 1372 C C . ASP A 1 174 ? 6.240 -27.254 -12.001 1.00 86.44 174 ASP A C 1
ATOM 1374 O O . ASP A 1 174 ? 6.731 -26.925 -13.085 1.00 86.44 174 ASP A O 1
ATOM 1378 N N . THR A 1 175 ? 6.948 -27.255 -10.872 1.00 83.81 175 THR A N 1
ATOM 1379 C CA . THR A 1 175 ? 8.398 -27.053 -10.835 1.00 83.81 175 THR A CA 1
ATOM 1380 C C . THR A 1 175 ? 9.094 -28.251 -10.225 1.00 83.81 175 THR A C 1
ATOM 1382 O O . THR A 1 175 ? 8.574 -28.935 -9.347 1.00 83.81 175 THR A O 1
ATOM 1385 N N . LYS A 1 176 ? 10.315 -28.509 -10.692 1.00 92.12 176 LYS A N 1
ATOM 1386 C CA . LYS A 1 176 ? 11.202 -29.511 -10.109 1.00 92.12 176 LYS A CA 1
ATOM 1387 C C . LYS A 1 176 ? 12.396 -28.779 -9.521 1.00 92.12 176 LYS A C 1
ATOM 1389 O O . LYS A 1 176 ? 12.995 -27.963 -10.214 1.00 92.12 176 LYS A O 1
ATOM 1394 N N . ARG A 1 177 ? 12.772 -29.130 -8.286 1.00 91.56 177 ARG A N 1
ATOM 1395 C CA . ARG A 1 177 ? 13.953 -28.589 -7.583 1.00 91.56 177 ARG A CA 1
ATOM 1396 C C . ARG A 1 177 ? 13.851 -27.091 -7.251 1.00 91.56 177 ARG A C 1
ATOM 1398 O O . ARG A 1 177 ? 14.842 -26.378 -7.349 1.00 91.56 177 ARG A O 1
ATOM 1405 N N . LEU A 1 178 ? 12.667 -26.630 -6.852 1.00 86.25 178 LEU A N 1
ATOM 1406 C CA . LEU A 1 178 ? 12.447 -25.268 -6.367 1.00 86.25 178 LEU A CA 1
ATOM 1407 C C . LEU A 1 178 ? 12.085 -25.310 -4.881 1.00 86.25 178 LEU A C 1
ATOM 1409 O O . LEU A 1 178 ? 11.150 -26.006 -4.493 1.00 86.25 178 LEU A O 1
ATOM 1413 N N . MET A 1 179 ? 12.835 -24.575 -4.064 1.00 86.25 179 MET A N 1
ATOM 1414 C CA . MET A 1 179 ? 12.549 -24.369 -2.648 1.00 86.25 179 MET A CA 1
ATOM 1415 C C . MET A 1 179 ? 12.407 -22.868 -2.420 1.00 86.25 179 MET A C 1
ATOM 1417 O O . MET A 1 179 ? 13.365 -22.125 -2.622 1.00 86.25 179 MET A O 1
ATOM 1421 N N . TRP A 1 180 ? 11.211 -22.438 -2.024 1.00 80.31 180 TRP A N 1
ATOM 1422 C CA . TRP A 1 180 ? 10.967 -21.071 -1.580 1.00 80.31 180 TRP A CA 1
ATOM 1423 C C . TRP A 1 180 ? 11.298 -20.997 -0.094 1.00 80.31 180 TRP A C 1
ATOM 1425 O O . TRP A 1 180 ? 10.665 -21.674 0.714 1.00 80.31 180 TRP A O 1
ATOM 1435 N N . VAL A 1 181 ? 12.315 -20.216 0.253 1.00 73.94 181 VAL A N 1
ATOM 1436 C CA . VAL A 1 181 ? 12.654 -19.896 1.640 1.00 73.94 181 VAL A CA 1
ATOM 1437 C C . VAL A 1 181 ? 12.321 -18.431 1.831 1.00 73.94 181 VAL A C 1
ATOM 1439 O O . VAL A 1 181 ? 12.763 -17.613 1.028 1.00 73.94 181 VAL A O 1
ATOM 1442 N N . ASN A 1 182 ? 11.548 -18.121 2.867 1.00 66.12 182 ASN A N 1
ATOM 1443 C CA . ASN A 1 182 ? 11.324 -16.747 3.282 1.00 66.12 182 ASN A CA 1
ATOM 1444 C C . ASN A 1 182 ? 11.606 -16.599 4.779 1.00 66.12 182 ASN A C 1
ATOM 1446 O O . ASN A 1 182 ? 11.446 -17.561 5.538 1.00 66.12 182 ASN A O 1
ATOM 1450 N N . GLY A 1 183 ? 12.072 -15.423 5.187 1.00 54.94 183 GLY A N 1
ATOM 1451 C CA . GLY A 1 183 ? 12.301 -15.098 6.588 1.00 54.94 183 GLY A CA 1
ATOM 1452 C C . GLY A 1 183 ? 10.999 -14.702 7.282 1.00 54.94 183 GLY A C 1
ATOM 1453 O O . GLY A 1 183 ? 10.172 -14.012 6.702 1.00 54.94 183 GLY A O 1
ATOM 1454 N N . GLU A 1 184 ? 10.830 -15.090 8.549 1.00 45.22 184 GLU A N 1
ATOM 1455 C CA . GLU A 1 184 ? 9.652 -14.719 9.364 1.00 45.22 184 GLU A CA 1
ATOM 1456 C C . GLU A 1 184 ? 9.464 -13.195 9.485 1.00 45.22 184 GLU A C 1
ATOM 1458 O O . GLU A 1 184 ? 8.344 -12.699 9.606 1.00 45.22 184 GLU A O 1
ATOM 1463 N N . PHE A 1 185 ? 10.569 -12.456 9.404 1.00 43.06 185 PHE A N 1
ATOM 1464 C CA . PHE A 1 185 ? 10.608 -10.998 9.482 1.00 43.06 185 PHE A CA 1
ATOM 1465 C C . PHE A 1 185 ? 11.075 -10.346 8.181 1.00 43.06 185 PHE A C 1
ATOM 1467 O O . PHE A 1 185 ? 11.404 -9.160 8.185 1.00 43.06 185 PHE A O 1
ATOM 1474 N N . ASP A 1 186 ? 11.148 -11.110 7.087 1.00 44.78 186 ASP A N 1
ATOM 1475 C CA . ASP A 1 186 ? 11.501 -10.548 5.789 1.00 44.78 186 ASP A CA 1
ATOM 1476 C C . ASP A 1 186 ? 10.347 -9.646 5.319 1.00 44.78 186 ASP A C 1
ATOM 1478 O O . ASP A 1 186 ? 9.200 -10.099 5.253 1.00 44.78 186 ASP A O 1
ATOM 1482 N N . PRO A 1 187 ? 10.593 -8.350 5.059 1.00 44.28 187 PRO A N 1
ATOM 1483 C CA . PRO A 1 187 ? 9.572 -7.471 4.503 1.00 44.28 187 PRO A CA 1
ATOM 1484 C C . PRO A 1 187 ? 9.225 -7.789 3.033 1.00 44.28 187 PRO A C 1
ATOM 1486 O O . PRO A 1 187 ? 8.375 -7.088 2.477 1.00 44.28 187 PRO A O 1
ATOM 1489 N N . TRP A 1 188 ? 9.870 -8.788 2.410 1.00 45.22 188 TRP A N 1
ATOM 1490 C CA . TRP A 1 188 ? 9.710 -9.184 1.005 1.00 45.22 188 TRP A CA 1
ATOM 1491 C C . TRP A 1 188 ? 9.078 -10.565 0.798 1.00 45.22 188 TRP A C 1
ATOM 1493 O O . TRP A 1 188 ? 9.332 -11.501 1.588 1.00 45.22 188 TRP A O 1
#

Organism: NCBI:txid155417

Secondary structure (DSSP, 8-state):
--GGGTS-HHHHHHHHHHS-HHHHHHHHHHHHHHHHHHHT--HHHHHHHHHHTT-TT--SHHHHHHHHHGGGGGGGG--TT--S-HHHHHHHHHTT--TT---S---TT-S-HHHHHHHHHHHIIIIIHHHHHHHHHHHHHHHS--BTTB--GGGGT--HHHHHHHH-GGG--S-SS------TT---

InterPro domains:
  IPR029058 Alpha/Beta hydrolase fold [G3DSA:3.40.50.1820] (58-188)

Radius of gyration: 18.8 Å; chains: 1; bounding box: 41×52×49 Å

pLDDT: mean 82.4, std 13.72, range [38.47, 96.31]